Protein AF-A0A1W1ZVW0-F1 (afdb_monomer_lite)

Structure (mmCIF, N/CA/C/O backbone):
data_AF-A0A1W1ZVW0-F1
#
_entry.id   AF-A0A1W1ZVW0-F1
#
loop_
_atom_site.group_PDB
_atom_site.id
_atom_site.type_symbol
_atom_site.label_atom_id
_atom_site.label_alt_id
_atom_site.label_comp_id
_atom_site.label_asym_id
_atom_site.label_entity_id
_atom_site.label_seq_id
_atom_site.pdbx_PDB_ins_code
_atom_site.Cartn_x
_atom_site.Cartn_y
_atom_site.Cartn_z
_atom_site.occupancy
_atom_site.B_iso_or_equiv
_atom_site.auth_seq_id
_atom_site.auth_comp_id
_atom_site.auth_asym_id
_atom_site.auth_atom_id
_atom_site.pdbx_PDB_model_num
ATOM 1 N N . MET A 1 1 ? 40.621 -0.767 -60.104 1.00 49.53 1 MET A N 1
ATOM 2 C CA . MET A 1 1 ? 39.913 -0.328 -58.880 1.00 49.53 1 MET A CA 1
ATOM 3 C C . MET A 1 1 ? 38.423 -0.512 -59.121 1.00 49.53 1 MET A C 1
ATOM 5 O O . MET A 1 1 ? 37.854 0.253 -59.884 1.00 49.53 1 MET A O 1
ATOM 9 N N . GLY A 1 2 ? 37.821 -1.583 -58.597 1.00 60.59 2 GLY A N 1
ATOM 10 C CA . GLY A 1 2 ? 36.390 -1.840 -58.784 1.00 60.59 2 GLY A CA 1
ATOM 11 C C . GLY A 1 2 ? 35.575 -0.933 -57.869 1.00 60.59 2 GLY A C 1
ATOM 12 O O . GLY A 1 2 ? 35.683 -1.046 -56.649 1.00 60.59 2 GLY A O 1
ATOM 13 N N . TYR A 1 3 ? 34.801 -0.017 -58.447 1.00 70.06 3 TYR A N 1
ATOM 14 C CA . TYR A 1 3 ? 33.839 0.780 -57.695 1.00 70.06 3 TYR A CA 1
ATOM 15 C C . TYR A 1 3 ? 32.730 -0.143 -57.183 1.00 70.06 3 TYR A C 1
ATOM 17 O O . TYR A 1 3 ? 32.202 -0.964 -57.931 1.00 70.06 3 TYR A O 1
ATOM 25 N N . LEU A 1 4 ? 32.409 -0.036 -55.892 1.00 67.69 4 LEU A N 1
ATOM 26 C CA . LEU A 1 4 ? 31.250 -0.719 -55.325 1.00 67.69 4 LEU A CA 1
ATOM 27 C C . LEU A 1 4 ? 29.979 -0.188 -56.013 1.00 67.69 4 LEU A C 1
ATOM 29 O O . LEU A 1 4 ? 29.853 1.033 -56.131 1.00 67.69 4 LEU A O 1
ATOM 33 N N . PRO A 1 5 ? 29.050 -1.069 -56.428 1.00 78.81 5 PRO A N 1
ATOM 34 C CA . PRO A 1 5 ? 27.737 -0.697 -56.936 1.00 78.81 5 PRO A CA 1
ATOM 35 C C . PRO A 1 5 ? 27.067 0.381 -56.082 1.00 78.81 5 PRO A C 1
ATOM 37 O O . PRO A 1 5 ? 27.137 0.356 -54.843 1.00 78.81 5 PRO A O 1
ATOM 40 N N . GLU A 1 6 ? 26.397 1.325 -56.742 1.00 77.75 6 GLU A N 1
ATOM 41 C CA . GLU A 1 6 ? 25.673 2.395 -56.062 1.00 77.75 6 GLU A CA 1
ATOM 42 C C . GLU A 1 6 ? 24.705 1.811 -55.020 1.00 77.75 6 GLU A C 1
ATOM 44 O O . GLU A 1 6 ? 23.929 0.893 -55.281 1.00 77.75 6 GLU A O 1
ATOM 49 N N . GLY A 1 7 ? 24.795 2.308 -53.784 1.00 79.25 7 GLY A N 1
ATOM 50 C CA . GLY A 1 7 ? 23.971 1.847 -52.663 1.00 79.25 7 GLY A CA 1
ATOM 51 C C . GLY A 1 7 ? 24.532 0.667 -51.858 1.00 79.25 7 GLY A C 1
ATOM 52 O O . GLY A 1 7 ? 24.091 0.463 -50.722 1.00 79.25 7 GLY A O 1
ATOM 53 N N . GLU A 1 8 ? 25.549 -0.059 -52.333 1.00 84.69 8 GLU A N 1
ATOM 54 C CA . GLU A 1 8 ? 26.115 -1.190 -51.579 1.00 84.69 8 GLU A CA 1
ATOM 55 C C . GLU A 1 8 ? 26.878 -0.729 -50.323 1.00 84.69 8 GLU A C 1
ATOM 57 O O . GLU A 1 8 ? 26.783 -1.341 -49.257 1.00 84.69 8 GLU A O 1
ATOM 62 N N . ALA A 1 9 ? 27.553 0.422 -50.396 1.00 83.75 9 ALA A N 1
ATOM 63 C CA . ALA A 1 9 ? 28.210 1.036 -49.241 1.00 83.75 9 ALA A CA 1
ATOM 64 C C . ALA A 1 9 ? 27.215 1.387 -48.116 1.00 83.75 9 ALA A C 1
ATOM 66 O O . ALA A 1 9 ? 27.512 1.181 -46.934 1.00 83.75 9 ALA A O 1
ATOM 67 N N . LYS A 1 10 ? 26.015 1.863 -48.481 1.00 88.00 10 LYS A N 1
ATOM 68 C CA . LYS A 1 10 ? 24.935 2.170 -47.535 1.00 88.00 10 LYS A CA 1
ATOM 69 C C . LYS A 1 10 ? 24.360 0.893 -46.927 1.00 88.00 10 LYS A C 1
ATOM 71 O O . LYS A 1 10 ? 24.262 0.807 -45.708 1.00 88.00 10 LYS A O 1
ATOM 76 N N . ARG A 1 11 ? 24.116 -0.146 -47.735 1.00 89.00 11 ARG A N 1
ATOM 77 C CA . ARG A 1 11 ? 23.676 -1.462 -47.232 1.00 89.00 11 ARG A CA 1
ATOM 78 C C . ARG A 1 11 ? 24.654 -2.052 -46.218 1.00 89.00 11 ARG A C 1
ATOM 80 O O . ARG A 1 11 ? 24.245 -2.431 -45.126 1.00 89.00 11 ARG A O 1
ATOM 87 N N . ARG A 1 12 ? 25.956 -2.033 -46.519 1.00 88.31 12 ARG A N 1
ATOM 88 C CA . ARG A 1 12 ? 27.005 -2.489 -45.587 1.00 88.31 12 ARG A CA 1
ATOM 89 C C . ARG A 1 12 ? 27.087 -1.627 -44.324 1.00 88.31 12 ARG A C 1
ATOM 91 O O . ARG A 1 12 ? 27.522 -2.099 -43.272 1.00 88.31 12 ARG A O 1
ATOM 98 N N . HIS A 1 13 ? 26.738 -0.343 -44.394 1.00 89.88 13 HIS A N 1
ATOM 99 C CA . HIS A 1 13 ? 26.629 0.507 -43.208 1.00 89.88 13 HIS A CA 1
ATOM 100 C C . HIS A 1 13 ? 25.422 0.104 -42.352 1.00 89.88 13 HIS A C 1
ATOM 102 O O . HIS A 1 13 ? 25.592 -0.172 -41.163 1.00 89.88 13 HIS A O 1
ATOM 108 N N . ASP A 1 14 ? 24.246 -0.021 -42.961 1.00 93.38 14 ASP A N 1
ATOM 109 C CA . ASP A 1 14 ? 23.005 -0.394 -42.279 1.00 93.38 14 ASP A CA 1
ATOM 110 C C . ASP A 1 14 ? 23.102 -1.793 -41.650 1.00 93.38 14 ASP A C 1
ATOM 112 O O . ASP A 1 14 ? 22.685 -1.998 -40.510 1.00 93.38 14 ASP A O 1
ATOM 116 N N . GLU A 1 15 ? 23.747 -2.745 -42.327 1.00 93.38 15 GLU A N 1
ATOM 117 C CA . GLU A 1 15 ? 24.035 -4.084 -41.799 1.00 93.38 15 GLU A CA 1
ATOM 118 C C . GLU A 1 15 ? 24.964 -4.037 -40.579 1.00 93.38 15 GLU A C 1
ATOM 120 O O . GLU A 1 15 ? 24.704 -4.700 -39.570 1.00 93.38 15 GLU A O 1
ATOM 125 N N . ARG A 1 16 ? 26.012 -3.200 -40.613 1.00 94.69 16 ARG A N 1
ATOM 126 C CA . ARG A 1 16 ? 26.897 -2.987 -39.455 1.00 94.69 16 ARG A CA 1
ATOM 127 C C . ARG A 1 16 ? 26.148 -2.355 -38.283 1.00 94.69 16 ARG A C 1
ATOM 129 O O . ARG A 1 16 ? 26.370 -2.753 -37.137 1.00 94.69 16 ARG A O 1
ATOM 136 N N . VAL A 1 17 ? 25.266 -1.393 -38.546 1.00 94.94 17 VAL A N 1
ATOM 137 C CA . VAL A 1 17 ? 24.428 -0.758 -37.517 1.00 94.94 17 VAL A CA 1
ATOM 138 C C . VAL A 1 17 ? 23.452 -1.772 -36.922 1.00 94.94 17 VAL A C 1
ATOM 140 O O . VAL A 1 17 ? 23.377 -1.899 -35.698 1.00 94.94 17 VAL A O 1
ATOM 143 N N . LYS A 1 18 ? 22.775 -2.561 -37.759 1.00 95.62 18 LYS A N 1
ATOM 144 C CA . LYS A 1 18 ? 21.862 -3.626 -37.328 1.00 95.62 18 LYS A CA 1
ATOM 145 C C . LYS A 1 18 ? 22.576 -4.653 -36.447 1.00 95.62 18 LYS A C 1
ATOM 147 O O . LYS A 1 18 ? 22.117 -4.921 -35.340 1.00 95.62 18 LYS A O 1
ATOM 152 N N . ALA A 1 19 ? 23.750 -5.128 -36.863 1.00 95.25 19 ALA A N 1
ATOM 153 C CA . ALA A 1 19 ? 24.553 -6.066 -36.081 1.00 95.25 19 ALA A CA 1
ATOM 154 C C . ALA A 1 19 ? 24.978 -5.493 -34.715 1.00 95.25 19 ALA A C 1
ATOM 156 O O . ALA A 1 19 ? 24.954 -6.202 -33.705 1.00 95.25 19 ALA A O 1
ATOM 157 N N . LYS A 1 20 ? 25.340 -4.202 -34.648 1.00 95.81 20 LYS A N 1
ATOM 158 C CA . LYS A 1 20 ? 25.638 -3.523 -33.372 1.00 95.81 20 LYS A CA 1
ATOM 159 C C . LYS A 1 20 ? 24.406 -3.456 -32.466 1.00 95.81 20 LYS A C 1
ATOM 161 O O . LYS A 1 20 ? 24.509 -3.748 -31.274 1.00 95.81 20 LYS A O 1
ATOM 166 N N . LEU A 1 21 ? 23.248 -3.098 -33.018 1.00 95.62 21 LEU A N 1
ATOM 167 C CA . LEU A 1 21 ? 21.997 -3.008 -32.262 1.00 95.62 21 LEU A CA 1
ATOM 168 C C . LEU A 1 21 ? 21.537 -4.371 -31.740 1.00 95.62 21 LEU A C 1
ATOM 170 O O . LEU A 1 21 ? 21.106 -4.468 -30.590 1.00 95.62 21 LEU A O 1
ATOM 174 N N . ASP A 1 22 ? 21.661 -5.425 -32.541 1.00 94.00 22 ASP A N 1
ATOM 175 C CA . ASP A 1 22 ? 21.268 -6.772 -32.130 1.00 94.00 22 ASP A CA 1
ATOM 176 C C . ASP A 1 22 ? 22.193 -7.318 -31.031 1.00 94.00 22 ASP A C 1
ATOM 178 O O . ASP A 1 22 ? 21.703 -7.874 -30.045 1.00 94.00 22 ASP A O 1
ATOM 182 N N . LYS A 1 23 ? 23.503 -7.028 -31.091 1.00 96.50 23 LYS A N 1
ATOM 183 C CA . LYS A 1 23 ? 24.430 -7.303 -29.975 1.00 96.50 23 LYS A CA 1
ATOM 184 C C . LYS A 1 23 ? 24.010 -6.593 -28.684 1.00 96.50 23 LYS A C 1
ATOM 186 O O . LYS A 1 23 ? 24.004 -7.215 -27.623 1.00 96.50 23 LYS A O 1
ATOM 191 N N . LEU A 1 24 ? 23.623 -5.317 -28.755 1.00 94.19 24 LEU A N 1
ATOM 192 C CA . LEU A 1 24 ? 23.168 -4.559 -27.580 1.00 94.19 24 LEU A CA 1
ATOM 193 C C . LEU A 1 24 ? 21.859 -5.110 -26.997 1.00 94.19 24 LEU A C 1
ATOM 195 O O . LEU A 1 24 ? 21.710 -5.192 -25.775 1.00 94.19 24 LEU A O 1
ATOM 199 N N . LYS A 1 25 ? 20.904 -5.506 -27.847 1.00 90.94 25 LYS A N 1
ATOM 200 C CA . LYS A 1 25 ? 19.655 -6.146 -27.402 1.00 90.94 25 LYS A CA 1
ATOM 201 C C . LYS A 1 25 ? 19.935 -7.468 -26.693 1.00 90.94 25 LYS A C 1
ATOM 203 O O . LYS A 1 25 ? 19.378 -7.708 -25.621 1.00 90.94 25 LYS A O 1
ATOM 208 N N . GLU A 1 26 ? 20.825 -8.283 -27.248 1.00 91.50 26 GLU A N 1
ATOM 209 C CA . GLU A 1 26 ? 21.201 -9.575 -26.677 1.00 91.50 26 GLU A CA 1
ATOM 210 C C . GLU A 1 26 ? 21.932 -9.411 -25.334 1.00 91.50 26 GLU A C 1
ATOM 212 O O . GLU A 1 26 ? 21.596 -10.082 -24.359 1.00 91.50 26 GLU A O 1
ATOM 217 N N . GLN A 1 27 ? 22.847 -8.441 -25.221 1.00 92.12 27 GLN A N 1
ATOM 218 C CA . GLN A 1 27 ? 23.481 -8.093 -23.942 1.00 92.12 27 GLN A CA 1
ATOM 219 C C . GLN A 1 27 ? 22.453 -7.673 -22.882 1.00 92.12 27 GLN A C 1
ATOM 221 O O . GLN A 1 27 ? 22.498 -8.155 -21.749 1.00 92.12 27 GLN A O 1
ATOM 226 N N . ARG A 1 28 ? 21.480 -6.825 -23.241 1.00 89.75 28 ARG A N 1
ATOM 227 C CA . ARG A 1 28 ? 20.395 -6.421 -22.327 1.00 89.75 28 ARG A CA 1
ATOM 228 C C . ARG A 1 28 ? 19.526 -7.603 -21.906 1.00 89.75 28 ARG A C 1
ATOM 230 O O . ARG A 1 28 ? 19.141 -7.689 -20.739 1.00 89.75 28 ARG A O 1
ATOM 237 N N . ARG A 1 29 ? 19.226 -8.515 -22.832 1.00 86.81 29 ARG A N 1
ATOM 238 C CA . ARG A 1 29 ? 18.470 -9.741 -22.551 1.00 86.81 29 ARG A CA 1
ATOM 239 C C . ARG A 1 29 ? 19.218 -10.625 -21.553 1.00 86.81 29 ARG A C 1
ATOM 241 O O . ARG A 1 29 ? 18.629 -11.022 -20.550 1.00 86.81 29 ARG A O 1
ATOM 248 N N . ARG A 1 30 ? 20.514 -10.859 -21.772 1.00 90.50 30 ARG A N 1
ATOM 249 C CA . ARG A 1 30 ? 21.377 -11.627 -20.858 1.00 90.50 30 ARG A CA 1
ATOM 250 C C . ARG A 1 30 ? 21.469 -10.981 -19.478 1.00 90.50 30 ARG A C 1
ATOM 252 O O . ARG A 1 30 ? 21.284 -11.667 -18.481 1.00 90.50 30 ARG A O 1
ATOM 259 N N . ALA A 1 31 ? 21.653 -9.662 -19.411 1.00 90.88 31 ALA A N 1
ATOM 260 C CA . ALA A 1 31 ? 21.689 -8.931 -18.145 1.00 90.88 31 ALA A CA 1
ATOM 261 C C . ALA A 1 31 ? 20.358 -9.006 -17.371 1.00 90.88 31 ALA A C 1
ATOM 263 O O . ALA A 1 31 ? 20.366 -9.076 -16.144 1.00 90.88 31 ALA A O 1
ATOM 264 N N . ARG A 1 32 ? 19.207 -9.015 -18.062 1.00 87.25 32 ARG A N 1
ATOM 265 C CA . ARG A 1 32 ? 17.896 -9.244 -17.424 1.00 87.25 32 ARG A CA 1
ATOM 266 C C . ARG A 1 32 ? 17.790 -10.651 -16.849 1.00 87.25 32 ARG A C 1
ATOM 268 O O . ARG A 1 32 ? 17.424 -10.781 -15.686 1.00 87.25 32 ARG A O 1
ATOM 275 N N . ILE A 1 33 ? 18.151 -11.666 -17.631 1.00 87.06 33 ILE A N 1
ATOM 276 C CA . ILE A 1 33 ? 18.113 -13.067 -17.190 1.00 87.06 33 ILE A CA 1
ATOM 277 C C . ILE A 1 33 ? 19.044 -13.277 -15.986 1.00 87.06 33 ILE A C 1
ATOM 279 O O . ILE A 1 33 ? 18.634 -13.891 -15.008 1.00 87.06 33 ILE A O 1
ATOM 283 N N . ALA A 1 34 ? 20.245 -12.690 -16.000 1.00 90.31 34 ALA A N 1
ATOM 284 C CA . ALA A 1 34 ? 21.189 -12.747 -14.880 1.00 90.31 34 ALA A CA 1
ATOM 285 C C . ALA A 1 34 ? 20.638 -12.115 -13.587 1.00 90.31 34 ALA A C 1
ATOM 287 O O . ALA A 1 34 ? 20.987 -12.538 -12.492 1.00 90.31 34 ALA A O 1
ATOM 288 N N . LYS A 1 35 ? 19.740 -11.128 -13.704 1.00 87.19 35 LYS A N 1
ATOM 289 C CA . LYS A 1 35 ? 19.017 -10.519 -12.574 1.00 87.19 35 LYS A CA 1
ATOM 290 C C . LYS A 1 35 ? 17.746 -11.288 -12.181 1.00 87.19 35 LYS A C 1
ATOM 292 O O . LYS A 1 35 ? 16.946 -10.767 -11.410 1.00 87.19 35 LYS A O 1
ATOM 297 N N . GLY A 1 36 ? 17.511 -12.474 -12.749 1.00 82.81 36 GLY A N 1
ATOM 298 C CA . GLY A 1 36 ? 16.293 -13.263 -12.533 1.00 82.81 36 GLY A CA 1
ATOM 299 C C . GLY A 1 36 ? 15.034 -12.657 -13.165 1.00 82.81 36 GLY A C 1
ATOM 300 O O . GLY A 1 36 ? 13.921 -13.059 -12.837 1.00 82.81 36 GLY A O 1
ATOM 301 N N . LEU A 1 37 ? 15.180 -11.673 -14.059 1.00 83.25 37 LEU A N 1
ATOM 302 C CA . LEU A 1 37 ? 14.062 -11.031 -14.747 1.00 83.25 37 LEU A CA 1
ATOM 303 C C . LEU A 1 37 ? 13.758 -11.749 -16.067 1.00 83.25 37 LEU A C 1
ATOM 305 O O . LEU A 1 37 ? 14.676 -12.216 -16.748 1.00 83.25 37 LEU A O 1
ATOM 309 N N . PRO A 1 38 ? 12.489 -11.770 -16.511 1.00 79.81 38 PRO A N 1
ATOM 310 C CA . PRO A 1 38 ? 12.143 -12.397 -17.774 1.00 79.81 38 PRO A CA 1
ATOM 311 C C . PRO A 1 38 ? 12.827 -11.685 -18.942 1.00 79.81 38 PRO A C 1
ATOM 313 O O . PRO A 1 38 ? 12.924 -10.450 -18.982 1.00 79.81 38 PRO A O 1
ATOM 316 N N . ALA A 1 39 ? 13.272 -12.489 -19.908 1.00 71.25 39 ALA A N 1
ATOM 317 C CA . ALA A 1 39 ? 13.985 -12.060 -21.107 1.00 71.25 39 ALA A CA 1
ATOM 318 C C . ALA A 1 39 ? 13.188 -11.056 -21.955 1.00 71.25 39 ALA A C 1
ATOM 320 O O . ALA A 1 39 ? 13.757 -10.125 -22.522 1.00 71.25 39 ALA A O 1
ATOM 321 N N . VAL A 1 40 ? 11.867 -11.235 -22.007 1.00 73.88 40 VAL A N 1
ATOM 322 C CA . VAL A 1 40 ? 10.923 -10.366 -22.711 1.00 73.88 40 VAL A CA 1
ATOM 323 C C . VAL A 1 40 ? 9.878 -9.881 -21.714 1.00 73.88 40 VAL A C 1
ATOM 325 O O . VAL A 1 40 ? 9.405 -10.636 -20.868 1.00 73.88 40 VAL A O 1
ATOM 328 N N . SER A 1 41 ? 9.525 -8.600 -21.805 1.00 76.00 41 SER A N 1
ATOM 329 C CA . SER A 1 41 ? 8.474 -7.997 -20.987 1.00 76.00 41 SER A CA 1
ATOM 330 C C . SER A 1 41 ? 7.106 -8.488 -21.464 1.00 76.00 41 SER A C 1
ATOM 332 O O . SER A 1 41 ? 6.508 -7.914 -22.380 1.00 76.00 41 SER A O 1
ATOM 334 N N . THR A 1 42 ? 6.616 -9.579 -20.878 1.00 82.19 42 THR A N 1
ATOM 335 C CA . THR A 1 42 ? 5.264 -10.066 -21.164 1.00 82.19 42 THR A CA 1
ATOM 336 C C . THR A 1 42 ? 4.223 -9.073 -20.623 1.00 82.19 42 THR A C 1
ATOM 338 O O . THR A 1 42 ? 4.505 -8.313 -19.688 1.00 82.19 42 THR A O 1
ATOM 341 N N . PRO A 1 43 ? 3.009 -9.018 -21.202 1.00 83.81 43 PRO A N 1
ATOM 342 C CA . PRO A 1 43 ? 1.922 -8.204 -20.657 1.00 83.81 43 PRO A CA 1
ATOM 343 C C . PRO A 1 43 ? 1.634 -8.510 -19.180 1.00 83.81 43 PRO A C 1
ATOM 345 O O . PRO A 1 43 ? 1.424 -7.587 -18.400 1.00 83.81 43 PRO A O 1
ATOM 348 N N . GLU A 1 44 ? 1.700 -9.782 -18.783 1.00 83.88 44 GLU A N 1
ATOM 349 C CA . GLU A 1 44 ? 1.507 -10.204 -17.391 1.00 83.88 44 GLU A CA 1
ATOM 350 C C . GLU A 1 44 ? 2.617 -9.699 -16.468 1.00 83.88 44 GLU A C 1
ATOM 352 O O . GLU A 1 44 ? 2.321 -9.132 -15.419 1.00 83.88 44 GLU A O 1
ATOM 357 N N . TRP A 1 45 ? 3.882 -9.762 -16.896 1.00 84.19 45 TRP A N 1
ATOM 358 C CA . TRP A 1 45 ? 4.986 -9.206 -16.113 1.00 84.19 45 TRP A CA 1
ATOM 359 C C . TRP A 1 45 ? 4.824 -7.696 -15.894 1.00 84.19 45 TRP A C 1
ATOM 361 O O . TRP A 1 45 ? 5.051 -7.198 -14.795 1.00 84.19 45 TRP A O 1
ATOM 371 N N . ARG A 1 46 ? 4.350 -6.947 -16.901 1.00 85.12 46 ARG A N 1
ATOM 372 C CA . ARG A 1 46 ? 4.053 -5.509 -16.741 1.00 85.12 46 ARG A CA 1
ATOM 373 C C . ARG A 1 46 ? 2.929 -5.247 -15.741 1.00 85.12 46 ARG A C 1
ATOM 375 O O . ARG A 1 46 ? 3.044 -4.324 -14.935 1.00 85.12 46 ARG A O 1
ATOM 382 N N . LYS A 1 47 ? 1.861 -6.049 -15.772 1.00 89.62 47 LYS A N 1
ATOM 383 C CA . LYS A 1 47 ? 0.764 -5.956 -14.795 1.00 89.62 47 LYS A CA 1
ATOM 384 C C . LYS A 1 47 ? 1.256 -6.258 -13.382 1.00 89.62 47 LYS A C 1
ATOM 386 O O . LYS A 1 47 ? 0.884 -5.555 -12.445 1.00 89.62 47 LYS A O 1
ATOM 391 N N . GLU A 1 48 ? 2.107 -7.265 -13.231 1.00 88.38 48 GLU A N 1
ATOM 392 C CA . GLU A 1 48 ? 2.688 -7.642 -11.946 1.00 88.38 48 GLU A CA 1
ATOM 393 C C . GLU A 1 48 ? 3.610 -6.551 -11.391 1.00 88.38 48 GLU A C 1
ATOM 395 O O . GLU A 1 48 ? 3.444 -6.144 -10.242 1.00 88.38 48 GLU A O 1
ATOM 400 N N . GLN A 1 49 ? 4.488 -5.978 -12.221 1.00 86.31 49 GLN A N 1
ATOM 401 C CA . GLN A 1 49 ? 5.310 -4.828 -11.828 1.00 86.31 49 GLN A CA 1
ATOM 402 C C . GLN A 1 49 ? 4.452 -3.625 -11.410 1.00 86.31 49 GLN A C 1
ATOM 404 O O . GLN A 1 49 ? 4.736 -2.985 -10.399 1.00 86.31 49 GLN A O 1
ATOM 409 N N . MET A 1 50 ? 3.360 -3.349 -12.130 1.00 91.50 50 MET A N 1
ATOM 410 C CA . MET A 1 50 ? 2.425 -2.284 -11.756 1.00 91.50 50 MET A CA 1
ATOM 411 C C . MET A 1 50 ? 1.725 -2.575 -10.419 1.00 91.50 50 MET A C 1
ATOM 413 O O . MET A 1 50 ? 1.569 -1.684 -9.583 1.00 91.50 50 MET A O 1
ATOM 417 N N . ARG A 1 51 ? 1.331 -3.830 -10.175 1.00 93.56 51 ARG A N 1
ATOM 418 C CA . ARG A 1 51 ? 0.732 -4.252 -8.902 1.00 93.56 51 ARG A CA 1
ATOM 419 C C . ARG A 1 51 ? 1.712 -4.067 -7.742 1.00 93.56 51 ARG A C 1
ATOM 421 O O . ARG A 1 51 ? 1.318 -3.504 -6.721 1.00 93.56 51 ARG A O 1
ATOM 428 N N . LEU A 1 52 ? 2.964 -4.491 -7.910 1.00 94.00 52 LEU A N 1
ATOM 429 C CA . LEU A 1 52 ? 4.024 -4.321 -6.911 1.00 94.00 52 LEU A CA 1
ATOM 430 C C . LEU A 1 52 ? 4.295 -2.841 -6.629 1.00 94.00 52 LEU A C 1
ATOM 432 O O . LEU A 1 52 ? 4.347 -2.433 -5.471 1.00 94.00 52 LEU A O 1
ATOM 436 N N . TYR A 1 53 ? 4.369 -2.013 -7.673 1.00 94.88 53 TYR A N 1
ATOM 437 C CA . TYR A 1 53 ? 4.513 -0.566 -7.525 1.00 94.88 53 TYR A CA 1
ATOM 438 C C . TYR A 1 53 ? 3.378 0.039 -6.686 1.00 94.88 53 TYR A C 1
ATOM 440 O O . TYR A 1 53 ? 3.635 0.757 -5.720 1.00 94.88 53 TYR A O 1
ATOM 448 N N . MET A 1 54 ? 2.121 -0.304 -6.989 1.00 94.38 54 MET A N 1
ATOM 449 C CA . MET A 1 54 ? 0.962 0.197 -6.241 1.00 94.38 54 MET A CA 1
ATOM 450 C C . MET A 1 54 ? 0.934 -0.295 -4.789 1.00 94.38 54 MET A C 1
ATOM 452 O O . MET A 1 54 ? 0.520 0.448 -3.897 1.00 94.38 54 MET A O 1
ATOM 456 N N . GLN A 1 55 ? 1.370 -1.530 -4.528 1.00 94.00 55 GLN A N 1
ATOM 457 C CA . GLN A 1 55 ? 1.500 -2.056 -3.167 1.00 94.00 55 GLN A CA 1
ATOM 458 C C . GLN A 1 55 ? 2.561 -1.292 -2.373 1.00 94.00 55 GLN A C 1
ATOM 460 O O . GLN A 1 55 ? 2.269 -0.830 -1.270 1.00 94.00 55 GLN A O 1
ATOM 465 N N . ASN A 1 56 ? 3.741 -1.091 -2.956 1.00 95.06 56 ASN A N 1
ATOM 466 C CA . ASN A 1 56 ? 4.839 -0.370 -2.315 1.00 95.06 56 ASN A CA 1
ATOM 467 C C . ASN A 1 56 ? 4.485 1.099 -2.074 1.00 95.06 56 ASN A C 1
ATOM 469 O O . ASN A 1 56 ? 4.758 1.624 -0.997 1.00 95.06 56 ASN A O 1
ATOM 473 N N . ARG A 1 57 ? 3.800 1.745 -3.026 1.00 94.19 57 ARG A N 1
ATOM 474 C CA . ARG A 1 57 ? 3.319 3.123 -2.863 1.00 94.19 57 ARG A CA 1
ATOM 475 C C . ARG A 1 57 ? 2.359 3.247 -1.680 1.00 94.19 57 ARG A C 1
ATOM 477 O O . ARG A 1 57 ? 2.567 4.082 -0.811 1.00 94.19 57 ARG A O 1
ATOM 484 N N . ARG A 1 58 ? 1.361 2.360 -1.593 1.00 90.81 58 ARG A N 1
ATOM 485 C CA . ARG A 1 58 ? 0.416 2.318 -0.462 1.00 90.81 58 ARG A CA 1
ATOM 486 C C . ARG A 1 58 ? 1.100 1.985 0.862 1.00 90.81 58 ARG A C 1
ATOM 488 O O . ARG A 1 58 ? 0.679 2.480 1.900 1.00 90.81 58 ARG A O 1
ATOM 495 N N . ALA A 1 59 ? 2.105 1.111 0.854 1.00 89.56 59 ALA A N 1
ATOM 496 C CA . ALA A 1 59 ? 2.869 0.782 2.054 1.00 89.56 59 ALA A CA 1
ATOM 497 C C . ALA A 1 59 ? 3.660 1.999 2.553 1.00 89.56 59 ALA A C 1
ATOM 499 O O . ALA A 1 59 ? 3.617 2.298 3.744 1.00 89.56 59 ALA A O 1
ATOM 500 N N . LYS A 1 60 ? 4.283 2.746 1.637 1.00 91.19 60 LYS A N 1
ATOM 501 C CA . LYS A 1 60 ? 4.984 3.995 1.944 1.00 91.19 60 LYS A CA 1
ATOM 502 C C . LYS A 1 60 ? 4.037 5.050 2.522 1.00 91.19 60 LYS A C 1
ATOM 504 O O . LYS A 1 60 ? 4.295 5.556 3.606 1.00 91.19 60 LYS A O 1
ATOM 509 N N . GLU A 1 61 ? 2.886 5.266 1.882 1.00 87.19 61 GLU A N 1
ATOM 510 C CA . GLU A 1 61 ? 1.836 6.165 2.386 1.00 87.19 61 GLU A CA 1
ATOM 511 C C . GLU A 1 61 ? 1.357 5.762 3.799 1.00 87.19 61 GLU A C 1
ATOM 513 O O . GLU A 1 61 ? 1.022 6.620 4.612 1.00 87.19 61 GLU A O 1
ATOM 518 N N . ARG A 1 62 ? 1.313 4.461 4.130 1.00 86.25 62 ARG A N 1
ATOM 519 C CA . ARG A 1 62 ? 0.940 3.994 5.479 1.00 86.25 62 ARG A CA 1
ATOM 520 C C . ARG A 1 62 ? 2.020 4.242 6.517 1.00 86.25 62 ARG A C 1
ATOM 522 O O . ARG A 1 62 ? 1.658 4.586 7.635 1.00 86.25 62 ARG A O 1
ATOM 529 N N . GLU A 1 63 ? 3.288 4.022 6.181 1.00 86.75 63 GLU A N 1
ATOM 530 C CA . GLU A 1 63 ? 4.397 4.295 7.102 1.00 86.75 63 GLU A CA 1
ATOM 531 C C . GLU A 1 63 ? 4.509 5.799 7.375 1.00 86.75 63 GLU A C 1
ATOM 533 O O . GLU A 1 63 ? 4.569 6.192 8.535 1.00 86.75 63 GLU A O 1
ATOM 538 N N . GLU A 1 64 ? 4.384 6.644 6.348 1.00 86.69 64 GLU A N 1
ATOM 539 C CA . GLU A 1 64 ? 4.358 8.108 6.504 1.00 86.69 64 GLU A CA 1
ATOM 540 C C . GLU A 1 64 ? 3.178 8.586 7.373 1.00 86.69 64 GLU A C 1
ATOM 542 O O . GLU A 1 64 ? 3.310 9.527 8.149 1.00 86.69 64 GLU A O 1
ATOM 547 N N . ASN A 1 65 ? 2.025 7.910 7.301 1.00 87.75 65 ASN A N 1
ATOM 548 C CA . ASN A 1 65 ? 0.822 8.265 8.067 1.00 87.75 65 ASN A CA 1
ATOM 549 C C . ASN A 1 65 ? 0.613 7.432 9.342 1.00 87.75 65 ASN A C 1
ATOM 551 O O . ASN A 1 65 ? -0.468 7.477 9.947 1.00 87.75 65 ASN A O 1
ATOM 555 N N . LYS A 1 66 ? 1.602 6.639 9.753 1.00 88.19 66 LYS A N 1
ATOM 556 C CA . LYS A 1 66 ? 1.468 5.662 10.842 1.00 88.19 66 LYS A CA 1
ATOM 557 C C . LYS A 1 66 ? 1.129 6.324 12.170 1.00 88.19 66 LYS A C 1
ATOM 559 O O . LYS A 1 66 ? 0.194 5.891 12.849 1.00 88.19 66 LYS A O 1
ATOM 564 N N . ASP A 1 67 ? 1.809 7.420 12.482 1.00 85.62 67 ASP A N 1
ATOM 565 C CA . ASP A 1 67 ? 1.606 8.169 13.722 1.00 85.62 67 ASP A CA 1
ATOM 566 C C . ASP A 1 67 ? 0.235 8.849 13.753 1.00 85.62 67 ASP A C 1
ATOM 568 O O . ASP A 1 67 ? -0.493 8.751 14.743 1.00 85.62 67 ASP A O 1
ATOM 572 N N . ALA A 1 68 ? -0.195 9.430 12.629 1.00 85.31 68 ALA A N 1
ATOM 573 C CA . ALA A 1 68 ? -1.529 10.008 12.486 1.00 85.31 68 ALA A CA 1
ATOM 574 C C . ALA A 1 68 ? -2.642 8.948 12.626 1.00 85.31 68 ALA A C 1
ATOM 576 O O . ALA A 1 68 ? -3.685 9.193 13.243 1.00 85.31 68 ALA A O 1
ATOM 577 N N . LEU A 1 69 ? -2.434 7.743 12.086 1.00 84.81 69 LEU A N 1
ATOM 578 C CA . LEU A 1 69 ? -3.362 6.618 12.231 1.00 84.81 69 LEU A CA 1
ATOM 579 C C . LEU A 1 69 ? -3.422 6.100 13.674 1.00 84.81 69 LEU A C 1
ATOM 581 O O . LEU A 1 69 ? -4.514 5.789 14.161 1.00 84.81 69 LEU A O 1
ATOM 585 N N . LEU A 1 70 ? -2.282 6.020 14.365 1.00 87.31 70 LEU A N 1
ATOM 586 C CA . LEU A 1 70 ? -2.217 5.649 15.780 1.00 87.31 70 LEU A CA 1
ATOM 587 C C . LEU A 1 70 ? -2.907 6.692 16.665 1.00 87.31 70 LEU A C 1
ATOM 589 O O . LEU A 1 70 ? -3.692 6.316 17.537 1.00 87.31 70 LEU A O 1
ATOM 593 N N . ALA A 1 71 ? -2.705 7.982 16.397 1.00 88.62 71 ALA A N 1
ATOM 594 C CA . ALA A 1 71 ? -3.392 9.066 17.095 1.00 88.62 71 ALA A CA 1
ATOM 595 C C . ALA A 1 71 ? -4.917 8.977 16.918 1.00 88.62 71 ALA A C 1
ATOM 597 O O . ALA A 1 71 ? -5.654 8.957 17.905 1.00 88.62 71 ALA A O 1
ATOM 598 N N . LYS A 1 72 ? -5.404 8.789 15.681 1.00 92.12 72 LYS A N 1
ATOM 599 C CA . LYS A 1 72 ? -6.841 8.593 15.403 1.00 92.12 72 LYS A CA 1
ATOM 600 C C . LYS A 1 72 ? -7.422 7.356 16.095 1.00 92.12 72 LYS A C 1
ATOM 602 O O . LYS A 1 72 ? -8.588 7.363 16.494 1.00 92.12 72 LYS A O 1
ATOM 607 N N . LYS A 1 73 ? -6.648 6.271 16.224 1.00 92.38 73 LYS A N 1
ATOM 608 C CA . LYS A 1 73 ? -7.074 5.076 16.975 1.00 92.38 73 LYS A CA 1
ATOM 609 C C . LYS A 1 73 ? -7.206 5.378 18.466 1.00 92.38 73 LYS A C 1
ATOM 611 O O . LYS A 1 73 ? -8.268 5.108 19.025 1.00 92.38 73 LYS A O 1
ATOM 616 N N . LYS A 1 74 ? -6.187 5.999 19.069 1.00 92.12 74 LYS A N 1
ATOM 617 C CA . LYS A 1 74 ? -6.211 6.415 20.480 1.00 92.12 74 LYS A CA 1
ATOM 618 C C . LYS A 1 74 ? -7.373 7.366 20.769 1.00 92.12 74 LYS A C 1
ATOM 620 O O . LYS A 1 74 ? -8.075 7.189 21.757 1.00 92.12 74 LYS A O 1
ATOM 625 N N . GLU A 1 75 ? -7.652 8.312 19.876 1.00 90.69 75 GLU A N 1
ATOM 626 C CA . GLU A 1 75 ? -8.782 9.237 20.015 1.00 90.69 75 GLU A CA 1
ATOM 627 C C . GLU A 1 75 ? -10.136 8.504 20.007 1.00 90.69 75 GLU A C 1
ATOM 629 O O . GLU A 1 75 ? -11.015 8.773 20.830 1.00 90.69 75 GLU A O 1
ATOM 634 N N . LYS A 1 76 ? -10.315 7.526 19.108 1.00 92.88 76 LYS A N 1
ATOM 635 C CA . LYS A 1 76 ? -11.528 6.691 19.081 1.00 92.88 76 LYS A CA 1
ATOM 636 C C . LYS A 1 76 ? -11.681 5.857 20.350 1.00 92.88 76 LYS A C 1
ATOM 638 O O . LYS A 1 76 ? -12.802 5.698 20.834 1.00 92.88 76 LYS A O 1
ATOM 643 N N . GLU A 1 77 ? -10.590 5.314 20.877 1.00 93.06 77 GLU A N 1
ATOM 644 C CA . GLU A 1 77 ? -10.597 4.565 22.137 1.00 93.06 77 GLU A CA 1
ATOM 645 C C . GLU A 1 77 ? -10.920 5.468 23.329 1.00 93.06 77 GLU A C 1
ATOM 647 O O . GLU A 1 77 ? -11.779 5.110 24.133 1.00 93.06 77 GLU A O 1
ATOM 652 N N . ALA A 1 78 ? -10.353 6.674 23.385 1.00 91.75 78 ALA A N 1
ATOM 653 C CA . ALA A 1 78 ? -10.664 7.663 24.414 1.00 91.75 78 ALA A CA 1
ATOM 654 C C . ALA A 1 78 ? -12.151 8.065 24.396 1.00 91.75 78 ALA A C 1
ATOM 656 O O . ALA A 1 78 ? -12.802 8.076 25.441 1.00 91.75 78 ALA A O 1
ATOM 657 N N . LYS A 1 79 ? -12.739 8.299 23.213 1.00 93.31 79 LYS A N 1
ATOM 658 C CA . LYS A 1 79 ? -14.185 8.577 23.074 1.00 93.31 79 LYS A CA 1
ATOM 659 C C . LYS A 1 79 ? -15.053 7.402 23.547 1.00 93.31 79 LYS A C 1
ATOM 661 O O . LYS A 1 79 ? -16.076 7.604 24.208 1.00 93.31 79 LYS A O 1
ATOM 666 N N . LYS A 1 80 ? -14.647 6.162 23.258 1.00 92.62 80 LYS A N 1
ATOM 667 C CA . LYS A 1 80 ? -15.327 4.955 23.767 1.00 92.62 80 LYS A CA 1
ATOM 668 C C . LYS A 1 80 ? -15.203 4.817 25.287 1.00 92.62 80 LYS A C 1
ATOM 670 O O . LYS A 1 80 ? -16.183 4.494 25.950 1.00 92.62 80 LYS A O 1
ATOM 675 N N . ALA A 1 81 ? -14.032 5.099 25.850 1.00 92.44 81 ALA A N 1
ATOM 676 C CA . ALA A 1 81 ? -13.826 5.070 27.294 1.00 92.44 81 ALA A CA 1
ATOM 677 C C . ALA A 1 81 ? -14.672 6.142 28.004 1.00 92.44 81 ALA A C 1
ATOM 679 O O . ALA A 1 81 ? -15.349 5.840 28.985 1.00 92.44 81 ALA A O 1
ATOM 680 N N . ALA A 1 82 ? -14.720 7.364 27.465 1.00 91.88 82 ALA A N 1
ATOM 681 C CA . ALA A 1 82 ? -15.521 8.459 28.013 1.00 91.88 82 ALA A CA 1
ATOM 682 C C . ALA A 1 82 ? -17.030 8.152 28.003 1.00 91.88 82 ALA A C 1
ATOM 684 O O . ALA A 1 82 ? -17.733 8.407 28.981 1.00 91.88 82 ALA A O 1
ATOM 685 N N . THR A 1 83 ? -17.538 7.556 26.920 1.00 93.00 83 THR A N 1
ATOM 686 C CA . THR A 1 83 ? -18.950 7.139 26.836 1.00 93.00 83 THR A CA 1
ATOM 687 C C . THR A 1 83 ? -19.281 6.019 27.823 1.00 93.00 83 THR A C 1
ATOM 689 O O . THR A 1 83 ? -20.306 6.095 28.505 1.00 93.00 83 THR A O 1
ATOM 692 N N . ALA A 1 84 ? -18.398 5.027 27.976 1.00 93.00 84 ALA A N 1
ATOM 693 C CA . ALA A 1 84 ? -18.550 3.976 28.982 1.00 93.00 84 ALA A CA 1
ATOM 694 C C . ALA A 1 84 ? -18.533 4.538 30.417 1.00 93.00 84 ALA A C 1
ATOM 696 O O . ALA A 1 84 ? -19.383 4.172 31.233 1.00 93.00 84 ALA A O 1
ATOM 697 N N . ALA A 1 85 ? -17.627 5.475 30.713 1.00 92.31 85 ALA A N 1
ATOM 698 C CA . ALA A 1 85 ? -17.552 6.145 32.011 1.00 92.31 85 ALA A CA 1
ATOM 699 C C . ALA A 1 85 ? -18.826 6.947 32.321 1.00 92.31 85 ALA A C 1
ATOM 701 O O . ALA A 1 85 ? -19.363 6.854 33.426 1.00 92.31 85 ALA A O 1
ATOM 702 N N . ARG A 1 86 ? -19.371 7.672 31.333 1.00 92.75 86 ARG A N 1
ATOM 703 C CA . ARG A 1 86 ? -20.631 8.419 31.482 1.00 92.75 86 ARG A CA 1
ATOM 704 C C . ARG A 1 86 ? -21.818 7.499 31.780 1.00 92.75 86 ARG A C 1
ATOM 706 O O . ARG A 1 86 ? -22.637 7.819 32.640 1.00 92.75 86 ARG A O 1
ATOM 713 N N . LEU A 1 87 ? -21.902 6.349 31.109 1.00 93.50 87 LEU A N 1
ATOM 714 C CA . LEU A 1 87 ? -22.927 5.334 31.379 1.00 93.50 87 LEU A CA 1
ATOM 715 C C . LEU A 1 87 ? -22.806 4.757 32.795 1.00 93.50 87 LEU A C 1
ATOM 717 O O . LEU A 1 87 ? -23.807 4.659 33.504 1.00 93.50 87 LEU A O 1
ATOM 721 N N . LEU A 1 88 ? -21.589 4.426 33.231 1.00 93.06 88 LEU A N 1
ATOM 722 C CA . LEU A 1 88 ? -21.326 3.953 34.593 1.00 93.06 88 LEU A CA 1
ATOM 723 C C . LEU A 1 88 ? -21.711 4.995 35.650 1.00 93.06 88 LEU A C 1
ATOM 725 O O . LEU A 1 88 ? -22.330 4.646 36.656 1.00 93.06 88 LEU A O 1
ATOM 729 N N . ALA A 1 89 ? -21.390 6.269 35.415 1.00 92.94 89 ALA A N 1
ATOM 730 C CA . ALA A 1 89 ? -21.768 7.360 36.307 1.00 92.94 89 ALA A CA 1
ATOM 731 C C . ALA A 1 89 ? -23.294 7.490 36.427 1.00 92.94 89 ALA A C 1
ATOM 733 O O . ALA A 1 89 ? -23.804 7.584 37.544 1.00 92.94 89 ALA A O 1
ATOM 734 N N . LYS A 1 90 ? -24.022 7.400 35.305 1.00 93.94 90 LYS A N 1
ATOM 735 C CA . LYS A 1 90 ? -25.492 7.419 35.290 1.00 93.94 90 LYS A CA 1
ATOM 736 C C . LYS A 1 90 ? -26.086 6.250 36.084 1.00 93.94 90 LYS A C 1
ATOM 738 O O . LYS A 1 90 ? -26.883 6.467 36.986 1.00 93.94 90 LYS A O 1
ATOM 743 N N . LEU A 1 91 ? -25.615 5.025 35.845 1.00 93.75 91 LEU A N 1
ATOM 744 C CA . LEU A 1 91 ? -26.071 3.843 36.591 1.00 93.75 91 LEU A CA 1
ATOM 745 C C . LEU A 1 91 ? -25.798 3.950 38.100 1.00 93.75 91 LEU A C 1
ATOM 747 O O . LEU A 1 91 ? -26.589 3.476 38.919 1.00 93.75 91 LEU A O 1
ATOM 751 N N . ASN A 1 92 ? -24.672 4.555 38.485 1.00 92.06 92 ASN A N 1
ATOM 752 C CA . ASN A 1 92 ? -24.342 4.777 39.889 1.00 92.06 92 ASN A CA 1
ATOM 753 C C . ASN A 1 92 ? -25.211 5.870 40.526 1.00 92.06 92 ASN A C 1
ATOM 755 O O . ASN A 1 92 ? -25.567 5.729 41.698 1.00 92.06 92 ASN A O 1
ATOM 759 N N . ALA A 1 93 ? -25.573 6.917 39.781 1.00 89.69 93 ALA A N 1
ATOM 760 C CA . ALA A 1 93 ? -26.516 7.938 40.229 1.00 89.69 93 ALA A CA 1
ATOM 761 C C . ALA A 1 93 ? -27.908 7.332 40.474 1.00 89.69 93 ALA A C 1
ATOM 763 O O . ALA A 1 93 ? -28.407 7.428 41.595 1.00 89.69 93 ALA A O 1
ATOM 764 N N . ASP A 1 94 ? -28.442 6.569 39.516 1.00 90.38 94 ASP A N 1
ATOM 765 C CA . ASP A 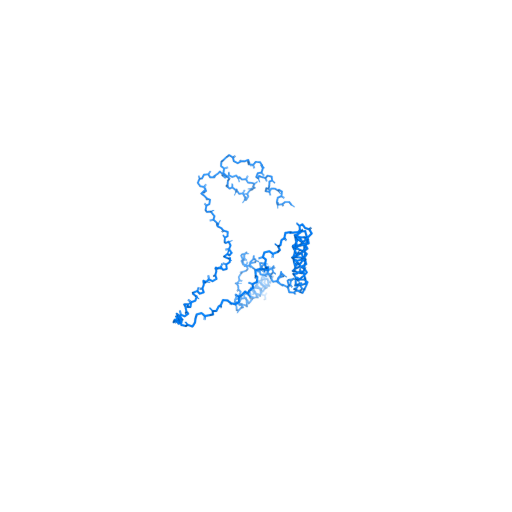1 94 ? -29.738 5.887 39.647 1.00 90.38 94 ASP A CA 1
ATOM 766 C C . ASP A 1 94 ? -29.756 4.929 40.857 1.00 90.38 94 ASP A C 1
ATOM 768 O O . ASP A 1 94 ? -30.743 4.813 41.585 1.00 90.38 94 ASP A O 1
ATOM 772 N N . ARG A 1 95 ? -28.641 4.231 41.126 1.00 86.06 95 ARG A N 1
ATOM 77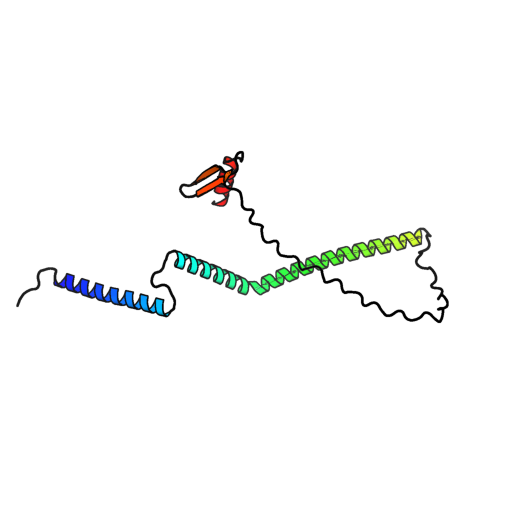3 C CA . ARG A 1 95 ? -28.505 3.376 42.323 1.00 86.06 95 ARG A CA 1
ATOM 774 C C . ARG A 1 95 ? -28.510 4.177 43.623 1.00 86.06 95 ARG A C 1
ATOM 776 O O . ARG A 1 95 ? -29.046 3.690 44.618 1.00 86.06 95 ARG A O 1
ATOM 783 N N . ARG A 1 96 ? -27.881 5.355 43.652 1.00 85.31 96 ARG A N 1
ATOM 784 C CA . ARG A 1 96 ? -27.875 6.236 44.832 1.00 85.31 96 ARG A CA 1
ATOM 785 C C . ARG A 1 96 ? -29.265 6.802 45.091 1.00 85.31 96 ARG A C 1
ATOM 787 O O . ARG A 1 96 ? -29.692 6.806 46.240 1.00 85.31 96 ARG A O 1
ATOM 794 N N . GLU A 1 97 ? -29.970 7.204 44.043 1.00 84.75 97 GLU A N 1
ATOM 795 C CA . GLU A 1 97 ? -31.340 7.706 44.124 1.00 84.75 97 GLU A CA 1
ATOM 796 C C . GLU A 1 97 ? -32.301 6.629 44.639 1.00 84.75 97 GLU A C 1
ATOM 798 O O . GLU A 1 97 ? -33.001 6.857 45.621 1.00 84.75 97 GLU A O 1
ATOM 803 N N . LYS A 1 98 ? -32.217 5.397 44.115 1.00 85.44 98 LYS A N 1
ATOM 804 C CA . LYS A 1 98 ? -32.974 4.251 44.654 1.00 85.44 98 LYS A CA 1
ATOM 805 C C . LYS A 1 98 ? -32.709 4.000 46.142 1.00 85.44 98 LYS A C 1
ATOM 807 O O . LYS A 1 98 ? -33.630 3.646 46.870 1.00 85.44 98 LYS A O 1
ATOM 812 N N . ARG A 1 99 ? -31.465 4.182 46.609 1.00 80.00 99 ARG A N 1
ATOM 813 C CA . ARG A 1 99 ? -31.124 4.064 48.041 1.00 80.00 99 ARG A CA 1
ATOM 814 C C . ARG A 1 99 ? -31.695 5.212 48.871 1.00 80.00 99 ARG A C 1
ATOM 816 O O . ARG A 1 99 ? -32.127 4.959 49.988 1.00 80.00 99 ARG A O 1
ATOM 823 N N . ARG A 1 100 ? -31.683 6.447 48.358 1.00 81.62 100 ARG A N 1
ATOM 824 C CA . ARG A 1 100 ? -32.307 7.598 49.034 1.00 81.62 100 ARG A CA 1
ATOM 825 C C . ARG A 1 100 ? -33.810 7.397 49.162 1.00 81.62 100 ARG A C 1
ATOM 827 O O . ARG A 1 100 ? -34.311 7.420 50.276 1.00 81.62 100 ARG A O 1
ATOM 834 N N . PHE A 1 101 ? -34.476 7.040 48.068 1.00 80.88 101 PHE A N 1
ATOM 835 C CA . PHE A 1 101 ? -35.904 6.742 48.068 1.00 80.88 101 PHE A CA 1
ATOM 836 C C . PHE A 1 101 ? -36.267 5.607 49.039 1.00 80.88 101 PHE A C 1
ATOM 838 O O . PHE A 1 101 ? -37.244 5.707 49.773 1.00 80.88 101 PHE A O 1
ATOM 845 N N . ALA A 1 102 ? -35.469 4.534 49.106 1.00 75.31 102 ALA A N 1
ATOM 846 C CA . ALA A 1 102 ? -35.686 3.456 50.077 1.00 75.31 102 ALA A CA 1
ATOM 847 C C . ALA A 1 102 ? -35.573 3.934 51.540 1.00 75.31 102 ALA A C 1
ATOM 849 O O . ALA A 1 102 ? -36.360 3.501 52.377 1.00 75.31 102 ALA A O 1
ATOM 850 N N . ARG A 1 103 ? -34.637 4.851 51.836 1.00 74.50 103 ARG A N 1
ATOM 851 C CA . ARG A 1 103 ? -34.482 5.464 53.169 1.00 74.50 103 ARG A CA 1
ATOM 852 C C . ARG A 1 103 ? -35.646 6.395 53.508 1.00 74.50 103 ARG A C 1
ATOM 854 O O . ARG A 1 103 ? -36.179 6.307 54.605 1.00 74.50 103 ARG A O 1
ATOM 861 N N . GLU A 1 104 ? -36.043 7.253 52.572 1.00 78.38 104 GLU A N 1
ATOM 862 C CA . GLU A 1 104 ? -37.137 8.222 52.745 1.00 78.38 104 GLU A CA 1
ATOM 863 C C . GLU A 1 104 ? -38.511 7.543 52.847 1.00 78.38 104 GLU A C 1
ATOM 865 O O . GLU A 1 104 ? -39.366 7.993 53.598 1.00 78.38 104 GLU A O 1
ATOM 870 N N . SER A 1 105 ? -38.714 6.415 52.159 1.00 73.44 105 SER A N 1
ATOM 871 C CA . SER A 1 105 ? -39.956 5.627 52.233 1.00 73.44 105 SER A CA 1
ATOM 872 C C . SER A 1 105 ? -40.043 4.690 53.448 1.00 73.44 105 SER A C 1
ATOM 874 O O . SER A 1 105 ? -40.982 3.899 53.538 1.00 73.44 105 SER A O 1
ATOM 876 N N . GLY A 1 106 ? -39.076 4.737 54.374 1.00 63.03 106 GLY A N 1
ATOM 877 C CA . GLY A 1 106 ? -39.111 3.977 55.630 1.00 63.03 106 GLY A CA 1
ATOM 878 C C . GLY A 1 106 ? -38.979 2.455 55.481 1.00 63.03 106 GLY A C 1
ATOM 879 O O . GLY A 1 106 ? -39.174 1.726 56.452 1.00 63.03 106 GLY A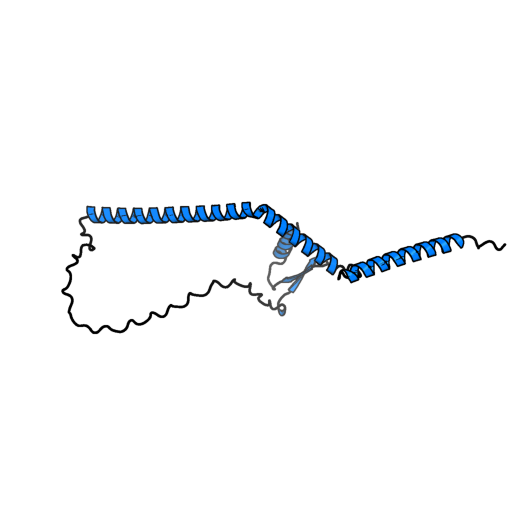 O 1
ATOM 880 N N . LYS A 1 107 ? -38.641 1.942 54.288 1.00 61.56 107 LYS A N 1
ATOM 881 C CA . LYS A 1 107 ? -38.408 0.505 54.085 1.00 61.56 107 LYS A CA 1
ATOM 882 C C . LYS A 1 107 ? -36.999 0.148 54.579 1.00 61.56 107 LYS A C 1
ATOM 884 O O . LYS A 1 107 ? -36.029 0.706 54.064 1.00 61.56 107 LYS A O 1
ATOM 889 N N . PRO A 1 108 ? -36.847 -0.784 55.538 1.00 56.03 108 PRO A N 1
ATOM 890 C CA . PRO A 1 108 ? -35.536 -1.153 56.056 1.00 56.03 108 PRO A CA 1
ATOM 891 C C . PRO A 1 108 ? -34.673 -1.755 54.940 1.00 56.03 108 PRO A C 1
ATOM 893 O O . PRO A 1 108 ? -35.118 -2.611 54.171 1.00 56.03 108 PRO A O 1
ATOM 896 N N . ASP A 1 109 ? -33.425 -1.296 54.840 1.00 54.69 109 ASP A N 1
ATOM 897 C CA . ASP A 1 109 ? -32.430 -1.875 53.940 1.00 54.69 109 ASP A CA 1
ATOM 898 C C . ASP A 1 109 ? -32.156 -3.313 54.412 1.00 54.69 109 ASP A C 1
ATOM 900 O O . ASP A 1 109 ? -31.442 -3.532 55.386 1.00 54.69 109 ASP A O 1
ATOM 904 N N . PHE A 1 110 ? -32.731 -4.318 53.737 1.00 53.28 110 PHE A N 1
ATOM 905 C CA . PHE A 1 110 ? -32.596 -5.752 54.064 1.00 53.28 110 PHE A CA 1
ATOM 906 C C . PHE A 1 110 ? -31.141 -6.273 54.081 1.00 53.28 110 PHE A C 1
ATOM 908 O O . PHE A 1 110 ? -30.899 -7.467 54.277 1.00 53.28 110 PHE A O 1
ATOM 915 N N . ARG A 1 111 ? -30.158 -5.398 53.855 1.00 55.81 111 ARG A N 1
ATOM 916 C CA . ARG A 1 111 ? -28.730 -5.678 53.947 1.00 55.81 111 ARG A CA 1
ATOM 917 C C . ARG A 1 111 ? -28.166 -5.558 55.365 1.00 55.81 111 ARG A C 1
ATOM 919 O O . ARG A 1 111 ? -27.096 -6.113 55.596 1.00 55.81 111 ARG A O 1
ATOM 926 N N . THR A 1 112 ? -28.879 -4.954 56.320 1.00 54.12 112 THR A N 1
ATOM 927 C CA . THR A 1 112 ? -28.597 -5.122 57.759 1.00 54.12 112 THR A CA 1
ATOM 928 C C . THR A 1 112 ? -29.283 -6.380 58.292 1.00 54.12 112 THR A C 1
ATOM 930 O O . THR A 1 112 ? -29.988 -6.348 59.295 1.00 54.12 112 THR A O 1
ATOM 933 N N . LYS A 1 113 ? -29.091 -7.527 57.631 1.00 56.25 113 LYS A N 1
ATOM 934 C CA . LYS A 1 113 ? -29.117 -8.777 58.391 1.00 56.25 113 LYS A CA 1
ATOM 935 C C . LYS A 1 113 ? -27.823 -8.771 59.183 1.00 56.25 113 LYS A C 1
ATOM 937 O O . LYS A 1 113 ? -26.758 -8.981 58.608 1.00 56.25 113 LYS A O 1
ATOM 942 N N . GLU A 1 114 ? -27.934 -8.416 60.458 1.00 53.97 114 GLU A N 1
ATOM 943 C CA . GLU A 1 114 ? -26.898 -8.589 61.468 1.00 53.97 114 GLU A CA 1
ATOM 944 C C . GLU A 1 114 ? -26.121 -9.871 61.168 1.00 53.97 114 GLU A C 1
ATOM 946 O O . GLU A 1 114 ? -26.679 -10.972 61.177 1.00 53.97 114 GLU A O 1
ATOM 951 N N . TYR A 1 115 ? -24.836 -9.735 60.851 1.00 54.28 115 TYR A N 1
ATOM 952 C CA . TYR A 1 115 ? -23.944 -10.878 60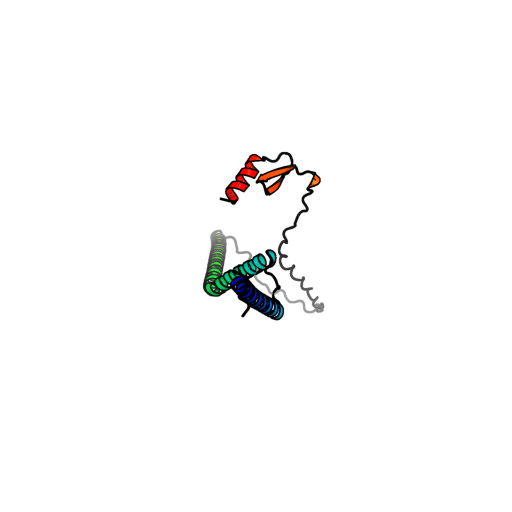.846 1.00 54.28 115 TYR A CA 1
ATOM 953 C C . TYR A 1 115 ? -23.792 -11.309 62.304 1.00 54.28 115 TYR A C 1
ATOM 955 O O . TYR A 1 115 ? -22.919 -10.831 63.021 1.00 54.28 115 TYR A O 1
ATOM 963 N N . ARG A 1 116 ? -24.687 -12.183 62.767 1.00 60.53 116 ARG A N 1
ATOM 964 C CA . ARG A 1 116 ? -24.416 -12.997 63.945 1.00 60.53 116 ARG A CA 1
ATOM 965 C C . ARG A 1 116 ? -23.407 -14.045 63.490 1.00 60.53 116 ARG A C 1
ATOM 967 O O . ARG A 1 116 ? -23.759 -14.831 62.605 1.00 60.53 116 ARG A O 1
ATOM 974 N N . PRO A 1 117 ? -22.170 -14.069 64.013 1.00 56.53 117 PRO A N 1
ATOM 975 C CA . PRO A 1 117 ? -21.292 -15.194 63.753 1.00 56.53 117 PRO A CA 1
ATOM 976 C C . PRO A 1 117 ? -22.012 -16.439 64.278 1.00 56.53 117 PRO A C 1
ATOM 978 O O . PRO A 1 117 ? -22.225 -16.580 65.480 1.00 56.53 117 PRO A O 1
ATOM 981 N N . GLN A 1 118 ? -22.467 -17.312 63.376 1.00 64.62 118 GLN A N 1
ATOM 982 C CA . GLN A 1 118 ? -22.907 -18.635 63.798 1.00 64.62 118 GLN A CA 1
ATOM 983 C C . GLN A 1 118 ? -21.699 -19.322 64.450 1.00 64.62 118 GLN A C 1
ATOM 985 O O . GLN A 1 118 ? -20.598 -19.229 63.893 1.00 64.62 118 GLN A O 1
ATOM 990 N N . PRO A 1 119 ? -21.862 -19.982 65.611 1.00 57.62 119 PRO A N 1
ATOM 991 C CA . PRO A 1 119 ? -20.781 -20.748 66.209 1.00 57.62 119 PRO A CA 1
ATOM 992 C C . PRO A 1 119 ? -20.309 -21.775 65.183 1.00 57.62 119 PRO A C 1
ATOM 994 O O . PRO A 1 119 ? -21.100 -22.553 64.652 1.00 57.62 119 PRO A O 1
ATOM 997 N N . VAL A 1 120 ? -19.022 -21.715 64.850 1.00 60.28 120 VAL A N 1
ATOM 998 C CA . VAL A 1 120 ? -18.389 -22.624 63.899 1.00 60.28 120 VAL A CA 1
ATOM 999 C C . VAL A 1 120 ? -18.489 -24.031 64.497 1.00 60.28 120 VAL A C 1
ATOM 1001 O O . VAL A 1 120 ? -17.913 -24.250 65.564 1.00 60.28 120 VAL A O 1
ATOM 1004 N N . PRO A 1 121 ? -19.197 -24.994 63.878 1.00 56.31 121 PRO A N 1
ATOM 1005 C CA . PRO A 1 121 ? -19.070 -26.374 64.305 1.00 56.31 121 PRO A CA 1
ATOM 1006 C C . PRO A 1 121 ? -17.630 -26.801 64.013 1.00 56.31 121 PRO A C 1
ATOM 1008 O O . PRO A 1 121 ? -17.218 -26.860 62.850 1.00 56.31 121 PRO A O 1
ATOM 1011 N N . LYS A 1 122 ? -16.858 -27.033 65.081 1.00 58.47 122 LYS A N 1
ATOM 1012 C CA . LYS A 1 122 ? -15.622 -27.811 65.005 1.00 58.47 122 LYS A CA 1
ATOM 1013 C C . LYS A 1 122 ? -16.005 -29.180 64.437 1.00 58.47 122 LYS A C 1
ATOM 1015 O O . LYS A 1 122 ? -17.068 -29.703 64.753 1.00 58.47 122 LYS A O 1
ATOM 1020 N N . ASP A 1 123 ? -15.159 -29.689 63.555 1.00 58.50 123 ASP A N 1
ATOM 1021 C CA . ASP A 1 123 ? -15.261 -31.009 62.930 1.00 58.50 123 ASP A CA 1
ATOM 1022 C C . ASP A 1 123 ? -16.220 -31.104 61.737 1.00 58.50 123 ASP A C 1
ATOM 1024 O O . ASP A 1 123 ? -17.314 -31.669 61.770 1.00 58.50 123 ASP A O 1
ATOM 1028 N N . LYS A 1 124 ? -15.731 -30.626 60.589 1.00 58.66 124 LYS A N 1
ATOM 1029 C CA . LYS A 1 124 ? -16.052 -31.258 59.305 1.00 58.66 124 LYS A CA 1
ATOM 1030 C C . LYS A 1 124 ? -14.744 -31.642 58.616 1.00 58.66 124 LYS A C 1
ATOM 1032 O O . LYS A 1 124 ? -13.857 -30.792 58.525 1.00 58.66 124 LYS A O 1
ATOM 1037 N N . PRO A 1 125 ? -14.610 -32.883 58.114 1.00 59.78 125 PRO A N 1
ATOM 1038 C CA . PRO A 1 125 ? -13.414 -33.301 57.403 1.00 59.78 125 PRO A CA 1
ATOM 1039 C C . PRO A 1 125 ? -13.263 -32.447 56.145 1.00 59.78 125 PRO A C 1
ATOM 1041 O O . PRO A 1 125 ? -14.214 -32.265 55.375 1.00 59.78 125 PRO A O 1
ATOM 1044 N N . VAL A 1 126 ? -12.061 -31.903 55.966 1.00 58.06 126 VAL A N 1
ATOM 1045 C CA . VAL A 1 126 ? -11.661 -31.118 54.799 1.00 58.06 126 VAL A CA 1
ATOM 1046 C C . VAL A 1 126 ? -11.871 -31.985 53.560 1.00 58.06 126 VAL A C 1
ATOM 1048 O O . VAL A 1 126 ? -11.120 -32.922 53.301 1.00 58.06 126 VAL A O 1
ATOM 1051 N N . LYS A 1 127 ? -12.929 -31.708 52.794 1.00 63.50 127 LYS A N 1
ATOM 1052 C CA . LYS A 1 127 ? -13.090 -32.323 51.475 1.00 63.50 127 LYS A CA 1
ATOM 1053 C C . LYS A 1 127 ? -11.982 -31.778 50.571 1.00 63.50 127 LYS A C 1
ATOM 1055 O O . LYS A 1 127 ? -11.786 -30.562 50.563 1.00 63.50 127 LYS A O 1
ATOM 1060 N N . PRO A 1 128 ? -11.296 -32.631 49.792 1.00 58.94 128 PRO A N 1
ATOM 1061 C CA . PRO A 1 128 ? -10.251 -32.178 48.890 1.00 58.94 128 PRO A CA 1
ATOM 1062 C C . PRO A 1 128 ? -10.833 -31.183 47.886 1.00 58.94 128 PRO A C 1
ATOM 1064 O O . PRO A 1 128 ? -11.904 -31.397 47.304 1.00 58.94 128 PRO A O 1
ATOM 1067 N N . GLU A 1 129 ? -10.123 -30.072 47.726 1.00 63.59 129 GLU A N 1
ATOM 1068 C CA . GLU A 1 129 ? -10.462 -28.979 46.833 1.00 63.59 129 GLU A CA 1
ATOM 1069 C C . GLU A 1 129 ? -10.547 -29.519 45.399 1.00 63.59 129 GLU A C 1
ATOM 1071 O O . GLU A 1 129 ? -9.550 -29.868 44.768 1.00 63.59 129 GLU A O 1
ATOM 1076 N N . LYS A 1 130 ? -11.769 -29.661 44.875 1.00 61.50 130 LYS A N 1
ATOM 1077 C CA . LYS A 1 130 ? -11.956 -30.043 43.475 1.00 61.50 130 LYS A CA 1
ATOM 1078 C C . LYS A 1 130 ? -11.441 -28.893 42.619 1.00 61.50 130 LYS A C 1
ATOM 1080 O O . LYS A 1 130 ? -12.130 -27.881 42.475 1.00 61.50 130 LYS A O 1
ATOM 1085 N N . LEU A 1 131 ? -10.256 -29.083 42.038 1.00 55.94 131 LEU A N 1
ATOM 1086 C CA . LEU A 1 131 ? -9.689 -28.247 40.986 1.00 55.94 131 LEU A CA 1
ATOM 1087 C C . LEU A 1 131 ? -10.790 -27.910 39.977 1.00 55.94 131 LEU A C 1
ATOM 1089 O O . LEU A 1 131 ? -11.292 -28.770 39.244 1.00 55.94 131 LEU A O 1
ATOM 1093 N N . ARG A 1 132 ? -11.213 -26.644 39.970 1.00 55.12 132 ARG A N 1
ATOM 1094 C CA . ARG A 1 132 ? -12.143 -26.139 38.966 1.00 55.12 132 ARG A CA 1
ATOM 1095 C C . ARG A 1 132 ? -11.464 -26.303 37.614 1.00 55.12 132 ARG A C 1
ATOM 1097 O O . ARG A 1 132 ? -10.500 -25.604 37.322 1.00 55.12 132 ARG A O 1
ATOM 1104 N N . LYS A 1 133 ? -11.988 -27.208 36.782 1.00 55.28 133 LYS A N 1
ATOM 1105 C CA . LYS A 1 133 ? -11.652 -27.266 35.357 1.00 55.28 133 LYS A CA 1
ATOM 1106 C C . LYS A 1 133 ? -11.871 -25.869 34.783 1.00 55.28 133 LYS A C 1
ATOM 1108 O O . LYS A 1 133 ? -13.012 -25.418 34.655 1.00 55.28 133 LYS A O 1
ATOM 1113 N N . ILE A 1 134 ? -10.771 -25.183 34.487 1.00 54.38 134 ILE A N 1
ATOM 1114 C CA . ILE A 1 134 ? -10.755 -23.938 33.731 1.00 54.38 134 ILE A CA 1
ATOM 1115 C C . ILE A 1 134 ? -11.481 -24.260 32.428 1.00 54.38 134 ILE A C 1
ATOM 1117 O O . ILE A 1 134 ? -10.998 -25.042 31.610 1.00 54.38 134 ILE A O 1
ATOM 1121 N N . ARG A 1 135 ? -12.700 -23.736 32.261 1.00 49.06 135 ARG A N 1
ATOM 1122 C CA . ARG A 1 135 ? -13.382 -23.810 30.972 1.00 49.06 135 ARG A CA 1
ATOM 1123 C C . ARG A 1 135 ? -12.493 -23.068 29.988 1.00 49.06 135 ARG A C 1
ATOM 1125 O O . ARG A 1 135 ? -12.308 -21.862 30.131 1.00 49.06 135 ARG A O 1
ATOM 1132 N N . ALA A 1 136 ? -11.945 -23.816 29.033 1.00 47.75 136 ALA A N 1
ATOM 1133 C CA . ALA A 1 136 ? -11.206 -23.282 27.908 1.00 47.75 136 ALA A CA 1
ATOM 1134 C C . ALA A 1 136 ? -11.967 -22.077 27.349 1.00 47.75 136 ALA A C 1
ATOM 1136 O O . ALA A 1 136 ? -13.156 -22.162 27.018 1.00 47.75 136 ALA A O 1
ATOM 1137 N N . VAL A 1 137 ? -11.273 -20.942 27.339 1.00 47.25 137 VAL A N 1
ATOM 1138 C CA . VAL A 1 137 ? -11.724 -19.678 26.777 1.00 47.25 137 VAL A CA 1
ATOM 1139 C C . VAL A 1 137 ? -12.333 -19.970 25.411 1.00 47.25 137 VAL A C 1
ATOM 1141 O O . VAL A 1 137 ? -11.698 -20.583 24.552 1.00 47.25 137 VAL A O 1
ATOM 1144 N N . LYS A 1 138 ? -13.602 -19.586 25.236 1.00 51.56 138 LYS A N 1
ATOM 1145 C CA . LYS A 1 138 ? -14.282 -19.691 23.948 1.00 51.56 138 LYS A CA 1
ATOM 1146 C C . LYS A 1 138 ? -13.420 -18.981 22.912 1.00 51.56 138 LYS A C 1
ATOM 1148 O O . LYS A 1 138 ? -13.173 -17.783 23.029 1.00 51.56 138 LYS A O 1
ATOM 1153 N N . LYS A 1 139 ? -12.973 -19.792 21.956 1.00 52.53 139 LYS A N 1
ATOM 1154 C CA . LYS A 1 139 ? -12.354 -19.4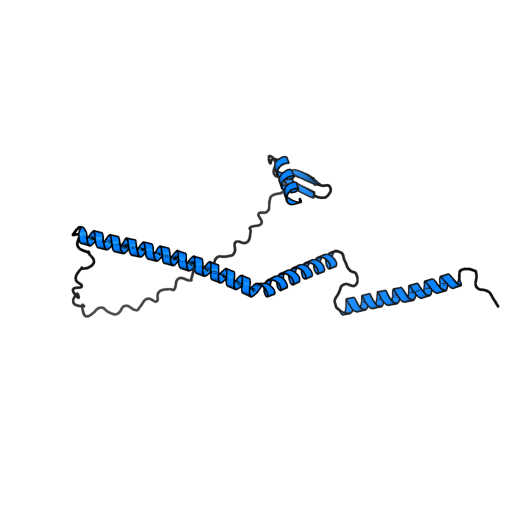71 20.675 1.00 52.53 139 LYS A CA 1
ATOM 1155 C C . LYS A 1 139 ? -12.575 -18.013 20.274 1.00 52.53 139 LYS A C 1
ATOM 1157 O O . LYS A 1 139 ? -13.706 -17.532 20.177 1.00 52.53 139 LYS A O 1
ATOM 1162 N N . THR A 1 140 ? -11.451 -17.345 20.051 1.00 47.97 140 THR A N 1
ATOM 1163 C CA . THR A 1 140 ? -11.300 -16.178 19.188 1.00 47.97 140 THR A CA 1
ATOM 1164 C C . THR A 1 140 ? -12.324 -16.206 18.057 1.00 47.97 140 THR A C 1
ATOM 1166 O O . THR A 1 140 ? -12.512 -17.235 17.412 1.00 47.97 140 THR A O 1
ATOM 1169 N N . LYS A 1 141 ? -13.005 -15.076 17.838 1.00 53.19 141 LYS A N 1
ATOM 1170 C CA . LYS A 1 141 ? -13.865 -14.867 16.670 1.00 53.19 141 LYS A CA 1
ATOM 1171 C C . LYS A 1 141 ? -13.068 -15.245 15.423 1.00 53.19 141 LYS A C 1
ATOM 1173 O O . LYS A 1 141 ? -12.160 -14.511 15.048 1.00 53.19 141 LYS A O 1
ATOM 1178 N N . GLU A 1 142 ? -13.405 -16.378 14.819 1.00 50.88 142 GLU A N 1
ATOM 1179 C CA . GLU A 1 142 ? -13.001 -16.694 13.458 1.00 50.88 142 GLU A CA 1
ATOM 1180 C C . GLU A 1 142 ? -13.456 -15.530 12.574 1.00 50.88 142 GLU A C 1
ATOM 1182 O O . GLU A 1 142 ? -14.618 -15.102 12.613 1.00 50.88 142 GLU A O 1
ATOM 1187 N N . GLU A 1 143 ? -12.513 -14.963 11.824 1.00 54.81 143 GLU A N 1
ATOM 1188 C CA . GLU A 1 143 ? -12.836 -14.131 10.677 1.00 54.81 143 GLU A CA 1
ATOM 1189 C C . GLU A 1 143 ? -13.823 -14.914 9.817 1.00 54.81 143 GLU A C 1
ATOM 1191 O O . GLU A 1 143 ? -13.533 -16.021 9.367 1.00 54.81 143 GLU A O 1
ATOM 1196 N N . LYS A 1 144 ? -15.016 -14.351 9.615 1.00 52.56 144 LYS A N 1
ATOM 1197 C CA . LYS A 1 144 ? -15.965 -14.871 8.636 1.00 52.56 144 LYS A CA 1
ATOM 1198 C C . LYS A 1 144 ? -15.279 -14.804 7.275 1.00 52.56 144 LYS A C 1
ATOM 1200 O O . LYS A 1 144 ? -15.284 -13.754 6.634 1.00 52.56 144 LYS A O 1
ATOM 1205 N N . THR A 1 145 ? -14.692 -15.908 6.836 1.00 54.50 145 THR A N 1
ATOM 1206 C CA . THR A 1 145 ? -14.337 -16.093 5.436 1.00 54.50 145 THR A CA 1
ATOM 1207 C C . THR A 1 145 ? -15.629 -15.934 4.643 1.00 54.50 145 THR A C 1
ATOM 1209 O O . THR A 1 145 ? -16.665 -16.518 4.973 1.00 54.50 145 THR A O 1
ATOM 1212 N N . MET A 1 146 ? -15.624 -15.040 3.652 1.00 55.28 146 MET A N 1
ATOM 1213 C CA . MET A 1 146 ? -16.782 -14.884 2.782 1.00 55.28 146 MET A CA 1
ATOM 1214 C C . MET A 1 146 ? -17.017 -16.225 2.094 1.00 55.28 146 MET A C 1
ATOM 1216 O O . MET A 1 146 ? -16.201 -16.660 1.286 1.00 55.28 146 MET A O 1
ATOM 1220 N N . ALA A 1 147 ? -18.113 -16.895 2.446 1.00 52.88 147 ALA A N 1
ATOM 1221 C CA . ALA A 1 147 ? -18.531 -18.106 1.769 1.00 52.88 147 ALA A CA 1
ATOM 1222 C C . ALA A 1 147 ? -18.779 -17.755 0.298 1.00 52.88 147 ALA A C 1
ATOM 1224 O O . ALA A 1 147 ? -19.760 -17.084 -0.031 1.00 52.88 147 ALA A O 1
ATOM 1225 N N . ILE A 1 148 ? -17.884 -18.195 -0.588 1.00 51.53 148 ILE A N 1
ATOM 1226 C CA . ILE A 1 148 ? -18.131 -18.186 -2.027 1.00 51.53 148 ILE A CA 1
ATOM 1227 C C . ILE A 1 148 ? -19.194 -19.257 -2.256 1.00 51.53 148 ILE A C 1
ATOM 1229 O O . ILE A 1 148 ? -18.898 -20.441 -2.405 1.00 51.53 148 ILE A O 1
ATOM 1233 N N . ARG A 1 149 ? -20.464 -18.849 -2.198 1.00 56.06 149 ARG A N 1
ATOM 1234 C CA . ARG A 1 149 ? -21.570 -19.700 -2.626 1.00 56.06 149 ARG A CA 1
ATOM 1235 C C . ARG A 1 149 ? -21.363 -19.953 -4.115 1.00 56.06 149 ARG A C 1
ATOM 1237 O O . ARG A 1 149 ? -21.379 -19.001 -4.893 1.00 56.06 149 ARG A O 1
ATOM 1244 N N . LYS A 1 150 ? -21.127 -21.211 -4.498 1.00 52.06 150 LYS A N 1
ATOM 1245 C CA . LYS A 1 150 ? -21.194 -21.630 -5.901 1.00 52.06 150 LYS A CA 1
ATOM 1246 C C . LYS A 1 150 ? -22.598 -21.271 -6.382 1.00 52.06 150 LYS A C 1
ATOM 1248 O O . LYS A 1 150 ? -23.578 -21.803 -5.874 1.00 52.06 150 LYS A O 1
ATOM 1253 N N . ILE A 1 151 ? -22.695 -20.265 -7.243 1.00 57.75 151 ILE A N 1
ATOM 1254 C CA . ILE A 1 151 ? -23.949 -19.942 -7.913 1.00 57.75 151 ILE A CA 1
ATOM 1255 C C . ILE A 1 151 ? -24.079 -21.002 -8.999 1.00 57.75 151 ILE A C 1
ATOM 1257 O O . ILE A 1 151 ? -23.194 -21.091 -9.847 1.00 57.75 151 ILE A O 1
ATOM 1261 N N . ASP A 1 152 ? -25.133 -21.811 -8.955 1.00 58.00 152 ASP A N 1
ATOM 1262 C CA . ASP A 1 152 ? -25.472 -22.693 -10.068 1.00 58.00 152 ASP A CA 1
ATOM 1263 C C . ASP A 1 152 ? -25.783 -21.825 -11.291 1.00 58.00 152 ASP A C 1
ATOM 1265 O O . ASP A 1 152 ? -26.789 -21.117 -11.350 1.00 58.00 152 ASP A O 1
ATOM 1269 N N . ILE A 1 153 ? -24.852 -21.821 -12.247 1.00 58.84 153 ILE A N 1
ATOM 1270 C CA . ILE A 1 153 ? -24.919 -21.031 -13.487 1.00 58.84 153 ILE A CA 1
ATOM 1271 C C . ILE A 1 153 ? -25.971 -21.619 -14.444 1.00 58.84 153 ILE A C 1
ATOM 1273 O O . ILE A 1 153 ? -26.433 -20.931 -15.348 1.00 58.84 153 ILE A O 1
ATOM 1277 N N . THR A 1 154 ? -26.395 -22.864 -14.216 1.00 61.50 154 THR A N 1
ATOM 1278 C CA . THR A 1 154 ? -27.325 -23.626 -15.063 1.00 61.50 154 THR A CA 1
ATOM 1279 C C . THR A 1 154 ? -28.691 -22.967 -15.239 1.00 61.50 154 THR A C 1
ATOM 1281 O O . THR A 1 154 ? -29.326 -23.183 -16.263 1.00 61.50 154 THR A O 1
ATOM 1284 N N . ALA A 1 155 ? -29.130 -22.134 -14.293 1.00 65.00 155 ALA A N 1
ATOM 1285 C CA . ALA A 1 155 ? -30.406 -21.424 -14.381 1.00 65.00 155 ALA A CA 1
ATOM 1286 C C . ALA A 1 155 ? -30.275 -19.950 -14.807 1.00 65.00 155 ALA A C 1
ATOM 1288 O O . ALA A 1 155 ? -31.282 -19.252 -14.836 1.00 65.00 155 ALA A O 1
ATOM 1289 N N . CYS A 1 156 ? -29.075 -19.435 -15.096 1.00 74.88 156 CYS A N 1
ATOM 1290 C CA . CYS A 1 156 ? -28.869 -18.008 -15.370 1.00 74.88 156 CYS A CA 1
ATOM 1291 C C . CYS A 1 156 ? -28.863 -17.684 -16.875 1.00 74.88 156 CYS A C 1
ATOM 1293 O O . CYS A 1 156 ? -28.268 -18.395 -17.679 1.00 74.88 156 CYS A O 1
ATOM 1295 N N . VAL A 1 157 ? -29.462 -16.549 -17.244 1.00 76.69 157 VAL A N 1
ATOM 1296 C CA . VAL A 1 157 ? -29.518 -16.025 -18.617 1.00 76.69 157 VAL A CA 1
ATOM 1297 C C . VAL A 1 157 ? -28.329 -15.083 -18.868 1.00 76.69 157 VAL A C 1
ATOM 1299 O O . VAL A 1 157 ? -28.082 -14.196 -18.042 1.00 76.69 157 VAL A O 1
ATOM 1302 N N . PRO A 1 158 ? -27.581 -15.231 -19.979 1.00 80.69 158 PRO A N 1
ATOM 1303 C CA . PRO A 1 158 ? -26.506 -14.309 -20.331 1.00 80.69 158 PRO A CA 1
ATOM 1304 C C . PRO A 1 158 ? -27.065 -12.963 -20.816 1.00 80.69 158 PRO A C 1
ATOM 1306 O O . PRO A 1 158 ? -27.812 -12.898 -21.789 1.00 80.69 158 PRO A O 1
ATOM 1309 N N . LEU A 1 159 ? -26.650 -11.874 -20.173 1.00 81.69 159 LEU A N 1
ATOM 1310 C CA . LEU A 1 159 ? -26.952 -10.496 -20.551 1.00 81.69 159 LEU A CA 1
ATOM 1311 C C . LEU A 1 159 ? -25.659 -9.798 -20.990 1.00 81.69 159 LEU A C 1
ATOM 1313 O O . LEU A 1 159 ? -24.727 -9.629 -20.199 1.00 81.69 159 LEU A O 1
ATOM 1317 N N . LYS A 1 160 ? -25.595 -9.397 -22.262 1.00 81.56 160 LYS A N 1
ATOM 1318 C CA . LYS A 1 160 ? -24.474 -8.623 -22.813 1.00 81.56 160 LYS A CA 1
ATOM 1319 C C . LYS A 1 160 ? -24.629 -7.157 -22.407 1.00 81.56 160 LYS A C 1
ATOM 1321 O O . LYS A 1 160 ? -25.652 -6.555 -22.713 1.00 81.56 160 LYS A O 1
ATOM 1326 N N . LEU A 1 161 ? -23.629 -6.612 -21.716 1.00 78.31 161 LEU A N 1
ATOM 1327 C CA . LEU A 1 161 ? -23.578 -5.196 -21.339 1.00 78.31 161 LEU A CA 1
ATOM 1328 C C . LEU A 1 161 ? -22.796 -4.383 -22.374 1.00 78.31 161 LEU A C 1
ATOM 1330 O O . LEU A 1 161 ? -23.287 -3.362 -22.830 1.00 78.31 161 LEU A O 1
ATOM 1334 N N . ASP A 1 162 ? -21.632 -4.894 -22.785 1.00 77.75 162 ASP A N 1
ATOM 1335 C CA . ASP A 1 162 ? -20.728 -4.285 -23.766 1.00 77.75 162 ASP A CA 1
ATOM 1336 C C . ASP A 1 162 ? -20.129 -5.366 -24.678 1.00 77.75 162 ASP A C 1
ATOM 1338 O O . ASP A 1 162 ? -20.213 -6.563 -24.387 1.00 77.75 162 ASP A O 1
ATOM 1342 N N . ALA A 1 163 ? -19.409 -4.955 -25.729 1.00 74.75 163 ALA A N 1
ATOM 1343 C CA . ALA A 1 163 ? -18.710 -5.859 -26.653 1.00 74.75 163 ALA A CA 1
ATOM 1344 C C . ALA A 1 163 ? -17.754 -6.859 -25.963 1.00 74.75 163 ALA A C 1
ATOM 1346 O O . ALA A 1 163 ? -17.423 -7.893 -26.541 1.00 74.75 163 ALA A O 1
ATOM 1347 N N . LYS A 1 164 ? -17.306 -6.567 -24.733 1.00 79.38 164 LYS A N 1
ATOM 1348 C CA . LYS A 1 164 ? -16.373 -7.404 -23.958 1.00 79.38 164 LYS A CA 1
ATOM 1349 C C . LYS A 1 164 ? -16.949 -7.952 -22.649 1.00 79.38 164 LYS A C 1
ATOM 1351 O O . LYS A 1 164 ? -16.253 -8.702 -21.966 1.00 79.38 164 LYS A O 1
ATOM 1356 N N . THR A 1 165 ? -18.180 -7.603 -22.272 1.00 78.44 165 THR A N 1
ATOM 1357 C CA . THR A 1 165 ? -18.706 -7.916 -20.934 1.00 78.44 165 THR A CA 1
ATOM 1358 C C . THR A 1 165 ? -20.091 -8.536 -21.022 1.00 78.44 165 THR A C 1
ATOM 1360 O O . THR A 1 165 ? -21.054 -7.899 -21.440 1.00 78.44 165 THR A O 1
ATOM 1363 N N . THR A 1 166 ? -20.186 -9.796 -20.594 1.00 83.69 166 THR A N 1
ATOM 1364 C CA . THR A 1 166 ? -21.443 -10.537 -20.444 1.00 83.69 166 THR A CA 1
ATOM 1365 C C . THR A 1 166 ? -21.590 -10.947 -18.986 1.00 83.69 166 THR A C 1
ATOM 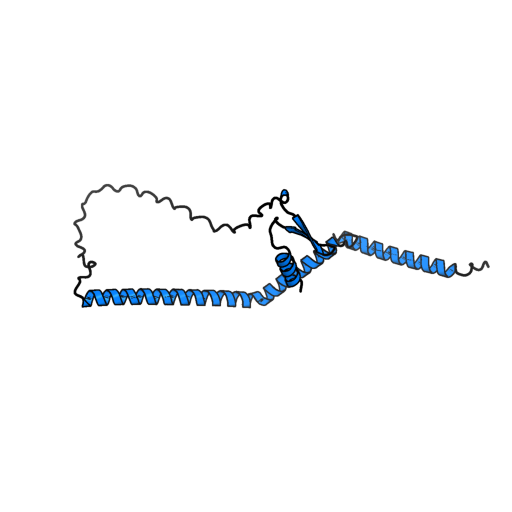1367 O O . THR A 1 166 ? -20.656 -11.504 -18.407 1.00 83.69 166 THR A O 1
ATOM 1370 N N . ILE A 1 167 ? -22.744 -10.664 -18.391 1.00 82.00 167 ILE A N 1
ATOM 1371 C CA . ILE A 1 167 ? -23.083 -11.071 -17.025 1.00 82.00 167 ILE A CA 1
ATOM 1372 C C . ILE A 1 167 ? -24.188 -12.124 -17.061 1.00 82.00 167 ILE A C 1
ATOM 1374 O O . ILE A 1 167 ? -25.071 -12.072 -17.907 1.00 82.00 167 ILE A O 1
ATOM 1378 N N . TYR A 1 168 ? -24.151 -13.080 -16.139 1.00 82.50 168 TYR A N 1
ATOM 1379 C CA . TYR A 1 168 ? -25.182 -14.109 -16.021 1.00 82.50 168 TYR A CA 1
ATOM 1380 C C . TYR A 1 168 ? -26.164 -13.706 -14.927 1.00 82.50 168 TYR A C 1
ATOM 1382 O O . TYR A 1 168 ? -25.775 -13.523 -13.771 1.00 82.50 168 TYR A O 1
ATOM 1390 N N . VAL A 1 169 ? -27.428 -13.528 -15.302 1.00 83.25 169 VAL A N 1
ATOM 1391 C CA . VAL A 1 169 ? -28.479 -12.986 -14.436 1.00 83.25 169 VAL A CA 1
ATOM 1392 C C . VAL A 1 169 ? -29.554 -14.044 -14.210 1.00 83.25 169 VAL A C 1
ATOM 1394 O O . VAL A 1 169 ? -29.863 -14.828 -15.101 1.00 83.25 169 VAL A O 1
ATOM 1397 N N . LYS A 1 170 ? -30.146 -14.076 -13.013 1.00 80.44 170 LYS A N 1
ATOM 1398 C CA . LYS A 1 170 ? -31.263 -14.983 -12.731 1.00 80.44 170 LYS A CA 1
ATOM 1399 C C . LYS A 1 170 ? -32.496 -14.633 -13.583 1.00 80.44 170 LYS A C 1
ATOM 1401 O O . LYS A 1 170 ? -32.781 -13.439 -13.739 1.00 80.44 170 LYS A O 1
ATOM 1406 N N . PRO A 1 171 ? -33.270 -15.627 -14.053 1.00 74.12 171 PRO A N 1
ATOM 1407 C CA . PRO A 1 171 ? -34.510 -15.387 -14.781 1.00 74.12 171 PRO A CA 1
ATOM 1408 C C . PRO A 1 171 ? -35.493 -14.627 -13.881 1.00 74.12 171 PRO A C 1
ATOM 1410 O O . PRO A 1 171 ? -35.598 -14.922 -12.692 1.00 74.12 171 PRO A O 1
ATOM 1413 N N . GLY A 1 172 ? -36.170 -13.616 -14.431 1.00 74.38 172 GLY A N 1
ATOM 1414 C CA . GLY A 1 172 ? -37.103 -12.754 -13.688 1.00 74.38 172 GLY A CA 1
ATOM 1415 C C . GLY A 1 172 ? -36.468 -11.563 -12.957 1.00 74.38 172 GLY A C 1
ATOM 1416 O O . GLY A 1 172 ? -37.177 -10.817 -12.289 1.00 74.38 172 GLY A O 1
ATOM 1417 N N . SER A 1 173 ? -35.154 -11.347 -13.081 1.00 79.38 173 SER A N 1
ATOM 1418 C CA . SER A 1 173 ? -34.518 -10.124 -12.565 1.00 79.38 173 SER A CA 1
ATOM 1419 C C . SER A 1 173 ? -34.716 -8.953 -13.531 1.00 79.38 173 SER A C 1
ATOM 1421 O O . SER A 1 173 ? -34.650 -9.139 -14.745 1.00 79.38 173 SER A O 1
ATOM 1423 N N . ASP A 1 174 ? -34.881 -7.739 -13.002 1.00 84.75 174 ASP A N 1
ATOM 1424 C CA . ASP A 1 174 ? -34.987 -6.524 -13.817 1.00 84.75 174 ASP A CA 1
ATOM 1425 C C . ASP A 1 174 ? -33.640 -6.185 -14.481 1.00 84.75 174 ASP A C 1
ATOM 1427 O O . ASP A 1 174 ? -32.703 -5.674 -13.856 1.00 84.75 174 ASP A O 1
ATOM 1431 N N . THR A 1 175 ? -33.540 -6.497 -15.772 1.00 81.69 175 THR A N 1
ATOM 1432 C CA . THR A 1 175 ? -32.332 -6.310 -16.579 1.00 81.69 175 THR A CA 1
ATOM 1433 C C . THR A 1 175 ? -31.963 -4.837 -16.733 1.00 81.69 175 THR A C 1
ATOM 1435 O O . THR A 1 175 ? -30.772 -4.517 -16.747 1.00 81.69 175 THR A O 1
ATOM 1438 N N . LYS A 1 176 ? -32.944 -3.923 -16.766 1.00 82.00 176 LYS A N 1
ATOM 1439 C CA . LYS A 1 176 ? -32.703 -2.480 -16.932 1.00 82.00 176 LYS A CA 1
ATOM 1440 C C . LYS A 1 176 ? -32.028 -1.890 -15.699 1.00 82.00 176 LYS A C 1
ATOM 1442 O O . LYS A 1 176 ? -31.016 -1.200 -15.822 1.00 82.00 176 LYS A O 1
ATOM 1447 N N . ALA A 1 177 ? -32.521 -2.236 -14.510 1.00 84.31 177 ALA A N 1
ATOM 1448 C CA . ALA A 1 177 ? -31.917 -1.804 -13.251 1.00 84.31 177 ALA A CA 1
ATOM 1449 C C . ALA A 1 177 ? -30.470 -2.312 -13.091 1.00 84.31 177 ALA A C 1
ATOM 1451 O O . ALA A 1 177 ? -29.615 -1.615 -12.538 1.00 84.31 177 ALA A O 1
ATOM 1452 N N . ILE A 1 178 ? -30.171 -3.518 -13.585 1.00 80.62 178 ILE A N 1
ATOM 1453 C CA . ILE A 1 178 ? -28.823 -4.102 -13.535 1.00 80.62 178 ILE A CA 1
ATOM 1454 C C . ILE A 1 178 ? -27.869 -3.372 -14.487 1.00 80.62 178 ILE A C 1
ATOM 1456 O O . ILE A 1 178 ? -26.761 -3.028 -14.072 1.00 80.62 178 ILE A O 1
ATOM 1460 N N . ILE A 1 179 ? -28.304 -3.089 -15.719 1.00 79.88 179 ILE A N 1
ATOM 1461 C CA . ILE A 1 179 ? -27.520 -2.323 -16.700 1.00 79.88 179 ILE A CA 1
ATOM 1462 C C . ILE A 1 179 ? -27.204 -0.927 -16.151 1.00 79.88 179 ILE A C 1
ATOM 1464 O O . ILE A 1 179 ? -26.042 -0.523 -16.130 1.00 79.88 179 ILE A O 1
ATOM 1468 N N . GLN A 1 180 ? -28.206 -0.224 -15.618 1.00 81.88 180 GLN A N 1
ATOM 1469 C CA . GLN A 1 180 ? -28.037 1.129 -15.085 1.00 81.88 180 GLN A CA 1
ATOM 1470 C C . GLN A 1 180 ? -27.078 1.170 -13.884 1.00 81.88 180 GLN A C 1
ATOM 1472 O O . GLN A 1 180 ? -26.219 2.046 -13.794 1.00 81.88 180 GLN A O 1
ATOM 1477 N N . ARG A 1 181 ? -27.157 0.187 -12.974 1.00 81.50 181 ARG A N 1
ATOM 1478 C CA . ARG A 1 181 ? -26.186 0.051 -11.872 1.00 81.50 181 ARG A CA 1
ATOM 1479 C C . ARG A 1 181 ? -24.765 -0.177 -12.371 1.00 81.50 181 ARG A C 1
ATOM 1481 O O . ARG A 1 181 ? -23.827 0.243 -11.701 1.00 81.50 181 ARG A O 1
ATOM 1488 N N . PHE A 1 182 ? -24.608 -0.872 -13.494 1.00 78.06 182 PHE A N 1
ATOM 1489 C CA . PHE A 1 182 ? -23.301 -1.132 -14.081 1.00 78.06 182 PHE A CA 1
ATOM 1490 C C . PHE A 1 182 ? -22.726 0.125 -14.743 1.00 78.06 182 PHE A C 1
ATOM 1492 O O . PHE A 1 182 ? -21.566 0.454 -14.508 1.00 78.06 182 PHE A O 1
ATOM 1499 N N . GLN A 1 183 ? -23.551 0.875 -15.476 1.00 79.25 183 GLN A N 1
ATOM 1500 C CA . GLN A 1 183 ? -23.168 2.151 -16.091 1.00 79.25 183 GLN A CA 1
ATOM 1501 C C . GLN A 1 183 ? -22.784 3.203 -15.037 1.00 79.25 183 GLN A C 1
ATOM 1503 O O . GLN A 1 183 ? -21.722 3.808 -15.135 1.00 79.25 183 GLN A O 1
ATOM 1508 N N . ASN A 1 184 ? -23.567 3.339 -13.961 1.00 75.31 184 ASN A N 1
ATOM 1509 C CA . ASN A 1 184 ? -23.292 4.297 -12.880 1.00 75.31 184 ASN A CA 1
ATOM 1510 C C . ASN A 1 184 ? -22.046 3.970 -12.041 1.00 75.31 184 ASN A C 1
ATOM 1512 O O . ASN A 1 184 ? -21.624 4.791 -11.236 1.00 75.31 184 ASN A O 1
ATOM 1516 N N . ARG A 1 185 ? -21.494 2.756 -12.151 1.00 67.94 185 ARG A N 1
ATOM 1517 C CA . ARG A 1 185 ? -20.282 2.349 -11.423 1.00 67.94 185 ARG A CA 1
ATOM 1518 C C . ARG A 1 185 ? -18.994 2.621 -12.193 1.00 67.94 185 ARG A C 1
ATOM 1520 O O . ARG A 1 185 ? -17.930 2.595 -11.581 1.00 67.94 185 ARG A O 1
ATOM 1527 N N . ASN A 1 186 ? -19.104 2.781 -13.509 1.00 58.97 186 ASN A N 1
ATOM 1528 C CA . ASN A 1 186 ? -17.977 2.950 -14.423 1.00 58.97 186 ASN A CA 1
ATOM 1529 C C . ASN A 1 186 ? -17.828 4.399 -14.926 1.00 58.97 186 ASN A C 1
ATOM 1531 O O . ASN A 1 186 ? -16.859 4.673 -15.631 1.00 58.97 186 ASN A O 1
ATOM 1535 N N . ASN A 1 187 ? -18.753 5.288 -14.546 1.00 49.84 187 ASN A N 1
ATOM 1536 C CA . ASN A 1 187 ? -18.627 6.746 -14.629 1.00 49.84 187 ASN A CA 1
ATOM 1537 C C . ASN A 1 187 ? -18.160 7.299 -13.280 1.00 49.84 187 ASN A C 1
ATOM 1539 O O . ASN A 1 187 ? -17.378 8.273 -13.292 1.00 49.84 187 ASN A O 1
#

Organism: NCBI:txid475255

Foldseek 3Di:
DDDDPPCVVVVVVVVVVVVVVVVVLVVVLVVCVVVVHHSDCDPVNVVVVVVVVVVVVVVVVCVVCVVVVVVVVVVVVVVVVVVVVVVVVVVVVVVVVVVVVCVVVVPDPPVPPPPPPDPDPPDDPDDPDPPPPPPPDPDDPDDPDPPPPPDPLVQWDWDDLDPPDIDTHHPPDDPVVVSVVVVVVVD

Sequence (187 aa):
MGYLPEGEAKRRHDERVKAKLDKLKEQRRRARIAKGLPAVSTPEWRKEQMRLYMQNRRAKEREENKDALLAKKKEKEAKKAATAARLLAKLNADRREKRRFARESGKPDFRTKEYRPQPVPKDKPVKPEKLRKIRAVKKTKEEKTMAIRKIDITACVPLKLDAKTTIYVKPGSDTKAIIQRFQNRNN

Radius of gyration: 40.33 Å; chains: 1; bounding box: 80×43×125 Å

pLDDT: mean 77.41, std 14.93, range [47.25, 96.5]

Secondary structure (DSSP, 8-state):
-----TTHHHHHHHHHHHHHHHHHHHHHHHHHHHTT--SS--HHHHHHHHHHHHHHHHHHHHHHTHHHHHHHHHHHHHHHHHHHHHHHHHHHHHHHHHHHHHHHTT---TT------PPP-S------------------------------GGGPEEEEEETTEEEEE-TTS-HHHHHHHHHHHH-